Protein AF-0000000085013025 (afdb_homodimer)

Nearest PDB structures (foldseek):
  5mcz-assembly1_a  TM=2.986E-01  e=1.025E+00  Human immunodeficiency virus 1
  5mcx-assembly1_A  TM=2.978E-01  e=2.029E+00  Human immunodeficiency virus 1
  5mcz-assembly1_a  TM=2.981E-01  e=1.857E+00  Human immunodeficiency virus 1
  3j3q-assembly1_kb  TM=2.776E-01  e=2.464E+00  Human immunodeficiency virus 1
  5mcx-assembly1_A  TM=2.979E-01  e=3.090E+00  Human immunodeficiency virus 1

Solvent-accessible surface area (backbone atoms only — not comparable to full-atom values): 13192 Å² total; per-residue (Å²): 137,83,80,48,35,60,54,51,18,47,51,42,44,36,27,44,63,26,85,63,54,7,34,50,42,19,57,61,59,36,59,82,80,64,53,70,67,49,50,48,51,52,52,50,51,43,50,50,53,48,55,51,36,43,46,48,17,71,67,57,70,49,78,60,65,74,88,83,54,53,62,66,58,44,52,54,46,49,29,55,55,34,48,66,45,48,73,70,47,32,62,34,56,51,98,85,37,35,42,49,57,51,51,54,52,48,38,33,44,44,16,19,50,18,13,27,37,35,46,51,25,53,50,58,71,72,100,138,82,81,48,34,60,53,52,18,49,50,42,43,37,26,43,63,25,85,63,54,8,34,50,43,19,57,61,60,35,58,81,80,62,52,70,67,48,50,49,53,52,50,51,52,42,50,50,51,49,54,51,37,43,46,47,17,71,66,58,71,49,78,61,67,73,88,84,53,52,61,67,59,44,51,54,47,50,29,54,55,35,48,67,45,49,74,71,46,32,63,35,56,52,97,84,37,36,41,50,58,51,51,55,50,48,35,33,44,44,16,19,52,19,13,27,36,36,46,52,25,53,50,58,70,73,99

Radius of gyration: 18.19 Å; Cα contacts (8 Å, |Δi|>4): 335; chains: 2; bounding box: 51×49×40 Å

pLDDT: mean 93.68, std 8.85, range [51.09, 98.81]

Organism: Deinococcus geothermalis (strain DSM 11300 / CIP 105573 / AG-3a) (NCBI:txid319795)

Secondary structure (DSSP, 8-state):
----HHHHHHHHHHHHH-SSSSHHHHHHHT-SSPPHHHHHHHHHHHHHHHHHHHHHHHHH--PPPPTT--HHHHHHHHHHHHHH--HHHHT-EETTEEHHHHHHHHHHHHHHHHHHHHHHHHHHHH-/----HHHHHHHHHHHHH-SSSSHHHHHHHT-SSPPHHHHHHHHHHHHHHHHHHHHHHHHH-PPPPPTT--HHHHHHHHHHHHHH--HHHHT-EETTEEHHHHHHHHHHHHHHHHHHHHHHHHHHHH-

Structure (mmCIF, N/CA/C/O backbone):
data_AF-0000000085013025-model_v1
#
loop_
_entity.id
_entity.type
_entity.pdbx_description
1 polymer 'Metal binding protein family Yfit/DinB'
#
loop_
_atom_site.group_PDB
_atom_site.id
_atom_site.type_symbol
_atom_site.label_atom_id
_atom_site.label_alt_id
_atom_site.label_comp_id
_atom_site.label_asym_id
_atom_site.label_entity_id
_atom_site.label_seq_id
_atom_site.pdbx_PDB_ins_code
_atom_site.Cartn_x
_atom_site.Cartn_y
_atom_site.Cartn_z
_atom_site.occupancy
_atom_site.B_iso_or_equiv
_atom_site.auth_seq_id
_atom_site.auth_comp_id
_atom_site.auth_asym_id
_atom_site.auth_atom_id
_atom_site.pdbx_PDB_model_num
ATOM 1 N N . MET A 1 1 ? -1.783 -18.734 0.506 1 51.41 1 MET A N 1
ATOM 2 C CA . MET A 1 1 ? -1.748 -18.344 -0.897 1 51.41 1 MET A CA 1
ATOM 3 C C . MET A 1 1 ? -0.589 -17.375 -1.162 1 51.41 1 MET A C 1
ATOM 5 O O . MET A 1 1 ? -0.417 -16.391 -0.444 1 51.41 1 MET A O 1
ATOM 9 N N . SER A 1 2 ? 0.623 -17.859 -1.83 1 77.31 2 SER A N 1
ATOM 10 C CA . SER A 1 2 ? 1.973 -17.312 -1.862 1 77.31 2 SER A CA 1
ATOM 11 C C . SER A 1 2 ? 2.158 -16.375 -3.053 1 77.31 2 SER A C 1
ATOM 13 O O . SER A 1 2 ? 1.776 -16.703 -4.176 1 77.31 2 SER A O 1
ATOM 15 N N . PHE A 1 3 ? 2.176 -14.992 -2.877 1 93.19 3 PHE A N 1
ATOM 16 C CA . PHE A 1 3 ? 2.568 -14.039 -3.906 1 93.19 3 PHE A CA 1
ATOM 17 C C . PHE A 1 3 ? 3.816 -14.516 -4.637 1 93.19 3 PHE A C 1
ATOM 19 O O . PHE A 1 3 ? 4.773 -14.977 -4.012 1 93.19 3 PHE A O 1
ATOM 26 N N . SER A 1 4 ? 3.68 -14.539 -6.047 1 95.44 4 SER A N 1
ATOM 27 C CA . SER A 1 4 ? 4.867 -14.836 -6.84 1 95.44 4 SER A CA 1
ATOM 28 C C . SER A 1 4 ? 5.844 -13.664 -6.828 1 95.44 4 SER A C 1
ATOM 30 O O . SER A 1 4 ? 5.473 -12.539 -6.484 1 95.44 4 SER A O 1
ATOM 32 N N . PRO A 1 5 ? 7.09 -13.914 -7.234 1 96.69 5 PRO A N 1
ATOM 33 C CA . PRO A 1 5 ? 8.031 -12.805 -7.395 1 96.69 5 PRO A CA 1
ATOM 34 C C . PRO A 1 5 ? 7.523 -11.734 -8.352 1 96.69 5 PRO A C 1
ATOM 36 O O . PRO A 1 5 ? 7.699 -10.539 -8.094 1 96.69 5 PRO A O 1
ATOM 39 N N . HIS A 1 6 ? 6.848 -12.117 -9.367 1 96.19 6 HIS A N 1
ATOM 40 C CA . HIS A 1 6 ? 6.309 -11.172 -10.336 1 96.19 6 HIS A CA 1
ATOM 41 C C . HIS A 1 6 ? 5.211 -10.312 -9.719 1 96.19 6 HIS A C 1
ATOM 43 O O . HIS A 1 6 ? 5.137 -9.109 -9.977 1 96.19 6 HIS A O 1
ATOM 49 N N . ASP A 1 7 ? 4.395 -10.945 -8.906 1 96.31 7 ASP A N 1
ATOM 50 C CA . ASP A 1 7 ? 3.346 -10.203 -8.211 1 96.31 7 ASP A CA 1
ATOM 51 C C . ASP A 1 7 ? 3.943 -9.156 -7.277 1 96.31 7 ASP A C 1
ATOM 53 O O . ASP A 1 7 ? 3.506 -8 -7.27 1 96.31 7 ASP A O 1
ATOM 57 N N . LEU A 1 8 ? 4.949 -9.609 -6.562 1 97.94 8 LEU A N 1
ATOM 58 C CA . LEU A 1 8 ? 5.586 -8.711 -5.605 1 97.94 8 LEU A CA 1
ATOM 59 C C . LEU A 1 8 ? 6.293 -7.566 -6.316 1 97.94 8 LEU A C 1
ATOM 61 O O . LEU A 1 8 ? 6.246 -6.418 -5.863 1 97.94 8 LEU A O 1
ATOM 65 N N . ALA A 1 9 ? 6.895 -7.855 -7.422 1 97.94 9 ALA A N 1
ATOM 66 C CA . ALA A 1 9 ? 7.559 -6.824 -8.211 1 97.94 9 ALA A CA 1
ATOM 67 C C . ALA A 1 9 ? 6.551 -5.805 -8.742 1 97.94 9 ALA A C 1
ATOM 69 O O . ALA A 1 9 ? 6.824 -4.602 -8.75 1 97.94 9 ALA A O 1
ATOM 70 N N . ARG A 1 10 ? 5.461 -6.289 -9.141 1 97.31 10 ARG A N 1
ATOM 71 C CA . ARG A 1 10 ? 4.406 -5.402 -9.625 1 97.31 10 ARG A CA 1
ATOM 72 C C . ARG A 1 10 ? 3.914 -4.48 -8.516 1 97.31 10 ARG A C 1
ATOM 74 O O . ARG A 1 10 ? 3.723 -3.283 -8.734 1 97.31 10 ARG A O 1
ATOM 81 N N . LEU A 1 11 ? 3.68 -5.078 -7.359 1 98.19 11 LEU A N 1
ATOM 82 C CA . LEU A 1 11 ? 3.24 -4.273 -6.223 1 98.19 11 LEU A CA 1
ATOM 83 C C . LEU A 1 11 ? 4.266 -3.195 -5.891 1 98.19 11 LEU A C 1
ATOM 85 O O . LEU A 1 11 ? 3.902 -2.045 -5.641 1 98.19 11 LEU A O 1
ATOM 89 N N . LEU A 1 12 ? 5.52 -3.545 -5.91 1 98.5 12 LEU A N 1
ATOM 90 C CA . LEU A 1 12 ? 6.586 -2.586 -5.648 1 98.5 12 LEU A CA 1
ATOM 91 C C . LEU A 1 12 ? 6.594 -1.48 -6.699 1 98.5 12 LEU A C 1
ATOM 93 O O . LEU A 1 12 ? 6.684 -0.298 -6.359 1 98.5 12 LEU A O 1
ATOM 97 N N . SER A 1 13 ? 6.465 -1.858 -7.934 1 98.19 13 SER A N 1
ATOM 98 C CA . SER A 1 13 ? 6.469 -0.895 -9.031 1 98.19 13 SER A CA 1
ATOM 99 C C . SER A 1 13 ? 5.32 0.097 -8.898 1 98.19 13 SER A C 1
ATOM 101 O O . SER A 1 13 ? 5.516 1.307 -9.031 1 98.19 13 SER A O 1
ATOM 103 N N . ASP A 1 14 ? 4.16 -0.405 -8.602 1 97.81 14 ASP A N 1
ATOM 104 C CA . ASP A 1 14 ? 2.979 0.439 -8.469 1 97.81 14 ASP A CA 1
ATOM 105 C C . ASP A 1 14 ? 3.111 1.392 -7.285 1 97.81 14 ASP A C 1
ATOM 107 O O . ASP A 1 14 ? 2.707 2.553 -7.367 1 97.81 14 ASP A O 1
ATOM 111 N N . ALA A 1 15 ? 3.658 0.903 -6.18 1 98.56 15 ALA A N 1
ATOM 112 C CA . ALA A 1 15 ? 3.844 1.735 -4.992 1 98.56 15 ALA A CA 1
ATOM 113 C C . ALA A 1 15 ? 4.82 2.875 -5.27 1 98.56 15 ALA A C 1
ATOM 115 O O . ALA A 1 15 ? 4.664 3.979 -4.742 1 98.56 15 ALA A O 1
ATOM 116 N N . GLN A 1 16 ? 5.742 2.621 -6.125 1 98.19 16 GLN A N 1
ATOM 117 C CA . GLN A 1 16 ? 6.816 3.584 -6.359 1 98.19 16 GLN A CA 1
ATOM 118 C C . GLN A 1 16 ? 6.457 4.539 -7.496 1 98.19 16 GLN A C 1
ATOM 120 O O . GLN A 1 16 ? 6.676 5.75 -7.387 1 98.19 16 GLN A O 1
ATOM 125 N N . GLN A 1 17 ? 5.793 3.932 -8.609 1 96.19 17 GLN A N 1
ATOM 126 C CA . GLN A 1 17 ? 5.738 4.711 -9.836 1 96.19 17 GLN A CA 1
ATOM 127 C C . GLN A 1 17 ? 4.332 4.715 -10.43 1 96.19 17 GLN A C 1
ATOM 129 O O . GLN A 1 17 ? 4.125 5.172 -11.555 1 96.19 17 GLN A O 1
ATOM 134 N N . GLY A 1 18 ? 3.393 4.145 -9.688 1 93 18 GLY A N 1
ATOM 135 C CA . GLY A 1 18 ? 2.039 4.125 -10.227 1 93 18 GLY A CA 1
ATOM 136 C C . GLY A 1 18 ? 1.457 5.512 -10.422 1 93 18 GLY A C 1
ATOM 137 O O . GLY A 1 18 ? 2.016 6.5 -9.938 1 93 18 GLY A O 1
ATOM 138 N N . PRO A 1 19 ? 0.473 5.621 -11.195 1 88.31 19 PRO A N 1
ATOM 139 C CA . PRO A 1 19 ? -0.088 6.93 -11.539 1 88.31 19 PRO A CA 1
ATOM 140 C C . PRO A 1 19 ? -0.697 7.645 -10.336 1 88.31 19 PRO A C 1
ATOM 142 O O . PRO A 1 19 ? -0.555 8.867 -10.203 1 88.31 19 PRO A O 1
ATOM 145 N N . HIS A 1 20 ? -1.465 6.898 -9.477 1 92.56 20 HIS A N 1
ATOM 146 C CA . HIS A 1 20 ? -2.061 7.453 -8.266 1 92.56 20 HIS A CA 1
ATOM 147 C C . HIS A 1 20 ? -1.552 6.734 -7.02 1 92.56 20 HIS A C 1
ATOM 149 O O . HIS A 1 20 ? -1.142 5.574 -7.094 1 92.56 20 HIS A O 1
ATOM 155 N N . TYR A 1 21 ? -1.479 7.527 -5.945 1 97.25 21 TYR A N 1
ATOM 156 C CA . TYR A 1 21 ? -1.102 6.953 -4.66 1 97.25 21 TYR A CA 1
ATOM 157 C C . TYR A 1 21 ? 0.235 6.227 -4.754 1 97.25 21 TYR A C 1
ATOM 159 O O . TYR A 1 21 ? 0.301 5.012 -4.566 1 97.25 21 TYR A O 1
ATOM 167 N N . SER A 1 22 ? 1.25 6.895 -5.047 1 98.31 22 SER A N 1
ATOM 168 C CA . SER A 1 22 ? 2.605 6.375 -5.188 1 98.31 22 SER A CA 1
ATOM 169 C C . SER A 1 22 ? 3.637 7.371 -4.664 1 98.31 22 SER A C 1
ATOM 171 O O . SER A 1 22 ? 3.303 8.516 -4.367 1 98.31 22 SER A O 1
ATOM 173 N N . MET A 1 23 ? 4.867 6.879 -4.559 1 97.69 23 MET A N 1
ATOM 174 C CA . MET A 1 23 ? 5.957 7.75 -4.137 1 97.69 23 MET A CA 1
ATOM 175 C C . MET A 1 23 ? 6.18 8.867 -5.148 1 97.69 23 MET A C 1
ATOM 177 O O . MET A 1 23 ? 6.34 10.031 -4.773 1 97.69 23 MET A O 1
ATOM 181 N N . ARG A 1 24 ? 6.156 8.539 -6.422 1 95.88 24 ARG A N 1
ATOM 182 C CA . ARG A 1 24 ? 6.328 9.531 -7.477 1 95.88 24 ARG A CA 1
ATOM 183 C C . ARG A 1 24 ? 5.238 10.594 -7.41 1 95.88 24 ARG A C 1
ATOM 185 O O . ARG A 1 24 ? 5.52 11.789 -7.516 1 95.88 24 ARG A O 1
ATOM 192 N N . ALA A 1 25 ? 4.004 10.133 -7.242 1 95.94 25 ALA A N 1
ATOM 193 C CA . ALA A 1 25 ? 2.879 11.062 -7.168 1 95.94 25 ALA A CA 1
ATOM 194 C C . ALA A 1 25 ? 3.008 11.984 -5.961 1 95.94 25 ALA A C 1
ATOM 196 O O . ALA A 1 25 ? 2.723 13.18 -6.051 1 95.94 25 ALA A O 1
ATOM 197 N N . ALA A 1 26 ? 3.426 11.445 -4.836 1 96 26 ALA A N 1
ATOM 198 C CA . ALA A 1 26 ? 3.58 12.227 -3.613 1 96 26 ALA A CA 1
ATOM 199 C C . ALA A 1 26 ? 4.641 13.305 -3.783 1 96 26 ALA A C 1
ATOM 201 O O . ALA A 1 26 ? 4.418 14.469 -3.418 1 96 26 ALA A O 1
ATOM 202 N N . LEU A 1 27 ? 5.758 12.969 -4.348 1 94.12 27 LEU A N 1
ATOM 203 C CA . LEU A 1 27 ? 6.867 13.906 -4.5 1 94.12 27 LEU A CA 1
ATOM 204 C C . LEU A 1 27 ? 6.531 14.984 -5.527 1 94.12 27 LEU A C 1
ATOM 206 O O . LEU A 1 27 ? 7.043 16.109 -5.453 1 94.12 27 LEU A O 1
ATOM 210 N N . ALA A 1 28 ? 5.66 14.602 -6.484 1 92.31 28 ALA A N 1
ATOM 211 C CA . ALA A 1 28 ? 5.219 15.578 -7.473 1 92.31 28 ALA A CA 1
ATOM 212 C C . ALA A 1 28 ? 4.375 16.672 -6.82 1 92.31 28 ALA A C 1
ATOM 214 O O . ALA A 1 28 ? 4.32 17.797 -7.316 1 92.31 28 ALA A O 1
ATOM 215 N N . LEU A 1 29 ? 3.74 16.328 -5.672 1 90.06 29 LEU A N 1
ATOM 216 C CA . LEU A 1 29 ? 2.936 17.312 -4.945 1 90.06 29 LEU A CA 1
ATOM 217 C C . LEU A 1 29 ? 3.824 18.328 -4.246 1 90.06 29 LEU A C 1
ATOM 219 O O . LEU A 1 29 ? 3.4 19.469 -4 1 90.06 2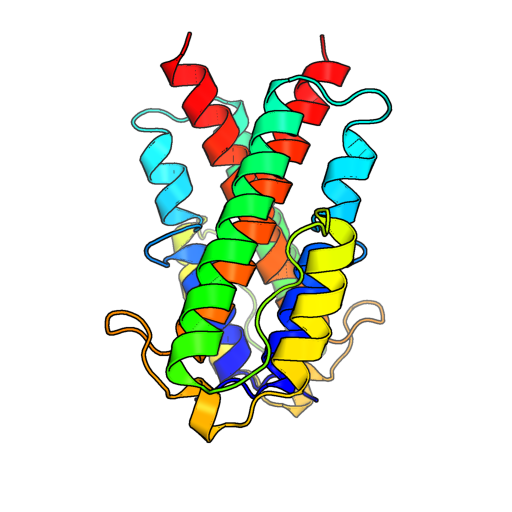9 LEU A O 1
ATOM 223 N N . ALA A 1 30 ? 4.977 17.984 -3.742 1 83.69 30 ALA A N 1
ATOM 224 C CA . ALA A 1 30 ? 5.883 18.844 -2.998 1 83.69 30 ALA A CA 1
ATOM 225 C C . ALA A 1 30 ? 6.684 19.734 -3.941 1 83.69 30 ALA A C 1
ATOM 227 O O . ALA A 1 30 ? 7.375 20.656 -3.498 1 83.69 30 ALA A O 1
ATOM 228 N N . ASP A 1 31 ? 6.375 20.062 -5.082 1 72.06 31 ASP A N 1
ATOM 229 C CA . ASP A 1 31 ? 7.043 20.906 -6.066 1 72.06 31 ASP A CA 1
ATOM 230 C C . ASP A 1 31 ? 8.211 21.656 -5.441 1 72.06 31 ASP A C 1
ATOM 232 O O . ASP A 1 31 ? 8.156 22.047 -4.273 1 72.06 31 ASP A O 1
ATOM 236 N N . GLY A 1 32 ? 9.312 21.781 -6.113 1 67.5 32 GLY A N 1
ATOM 237 C CA . GLY A 1 32 ? 10.445 22.578 -5.688 1 67.5 32 GLY A CA 1
ATOM 238 C C . GLY A 1 32 ? 11.375 21.844 -4.738 1 67.5 32 GLY A C 1
ATOM 239 O O . GLY A 1 32 ? 11.547 20.625 -4.848 1 67.5 32 GLY A O 1
ATOM 240 N N . GLN A 1 33 ? 12.102 22.688 -3.852 1 68.12 33 GLN A N 1
ATOM 241 C CA . GLN A 1 33 ? 12.984 22.125 -2.836 1 68.12 33 GLN A CA 1
ATOM 242 C C . GLN A 1 33 ? 12.188 21.5 -1.7 1 68.12 33 GLN A C 1
ATOM 244 O O . GLN A 1 33 ? 11.359 22.156 -1.078 1 68.12 33 GLN A O 1
ATOM 249 N N . PRO A 1 34 ? 12.383 20.219 -1.559 1 72.44 34 PRO A N 1
ATOM 250 C CA . PRO A 1 34 ? 11.609 19.562 -0.498 1 72.44 34 PRO A CA 1
ATOM 251 C C . PRO A 1 34 ? 11.891 20.156 0.884 1 72.44 34 PRO A C 1
ATOM 253 O O . PRO A 1 34 ? 13.055 20.359 1.247 1 72.44 34 PRO A O 1
ATOM 256 N N . PRO A 1 35 ? 10.898 20.484 1.58 1 83.88 35 PRO A N 1
ATOM 257 C CA . PRO A 1 35 ? 11.094 20.875 2.977 1 83.88 35 PRO A CA 1
ATOM 258 C C . PRO A 1 35 ? 11.836 19.828 3.789 1 83.88 35 PRO A C 1
ATOM 260 O O . PRO A 1 35 ? 11.828 18.641 3.434 1 83.88 35 PRO A O 1
ATOM 263 N N . PRO A 1 36 ? 12.586 20.203 4.773 1 87.69 36 PRO A N 1
ATOM 264 C CA . PRO A 1 36 ? 13.43 19.297 5.566 1 87.69 36 PRO A CA 1
ATOM 265 C C . PRO A 1 36 ? 12.68 18.062 6.039 1 87.69 36 PRO A C 1
ATOM 267 O O . PRO A 1 36 ? 13.242 16.953 6.047 1 87.69 36 PRO A O 1
ATOM 270 N N . ARG A 1 37 ? 11.438 18.188 6.289 1 90.62 37 ARG A N 1
ATOM 271 C CA . ARG A 1 37 ? 10.68 17.047 6.781 1 90.62 37 ARG A CA 1
ATOM 272 C C . ARG A 1 37 ? 10.492 16 5.68 1 90.62 37 ARG A C 1
ATOM 274 O O . ARG A 1 37 ? 10.602 14.797 5.934 1 90.62 37 ARG A O 1
ATOM 281 N N . ILE A 1 38 ? 10.227 16.453 4.5 1 94.19 38 ILE A N 1
ATOM 282 C CA . ILE A 1 38 ? 10.062 15.531 3.371 1 94.19 38 ILE A CA 1
ATOM 283 C C . ILE A 1 38 ? 11.406 14.875 3.043 1 94.19 38 ILE A C 1
ATOM 2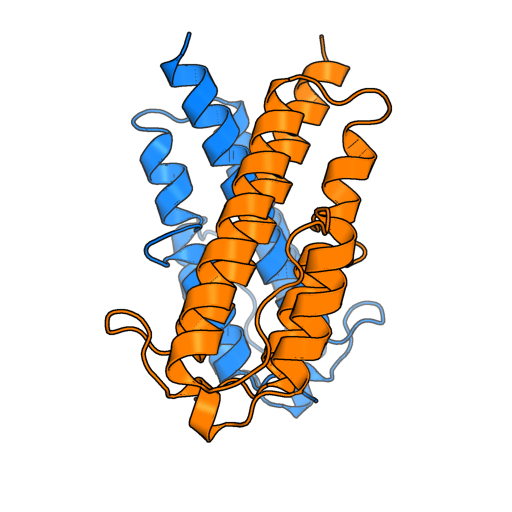85 O O . ILE A 1 38 ? 11.469 13.672 2.793 1 94.19 38 ILE A O 1
ATOM 289 N N . ALA A 1 39 ? 12.461 15.664 3.111 1 94.12 39 ALA A N 1
ATOM 290 C CA . ALA A 1 39 ? 13.805 15.125 2.883 1 94.12 39 ALA A CA 1
ATOM 291 C C . ALA A 1 39 ? 14.133 14.031 3.895 1 94.12 39 ALA A C 1
ATOM 293 O O . ALA A 1 39 ? 14.766 13.023 3.551 1 94.12 39 ALA A O 1
ATOM 294 N N . GLY A 1 40 ? 13.727 14.242 5.129 1 95.56 40 GLY A N 1
ATOM 295 C CA . GLY A 1 40 ? 13.938 13.242 6.164 1 95.56 40 GLY A CA 1
ATOM 296 C C . GLY A 1 40 ? 13.18 11.953 5.902 1 95.56 40 GLY A C 1
ATOM 297 O O . GLY A 1 40 ? 13.719 10.859 6.098 1 95.56 40 GLY A O 1
ATOM 298 N N . LEU A 1 41 ? 11.93 12.094 5.449 1 96.5 41 LEU A N 1
ATOM 299 C CA . LEU A 1 41 ? 11.117 10.93 5.117 1 96.5 41 LEU A CA 1
ATOM 300 C C . LEU A 1 41 ? 11.734 10.133 3.973 1 96.5 41 LEU A C 1
ATOM 302 O O . LEU A 1 41 ? 11.805 8.906 4.027 1 96.5 41 LEU A O 1
ATOM 306 N N . VAL A 1 42 ? 12.234 10.812 2.959 1 96.12 42 VAL A N 1
ATOM 307 C CA . VAL A 1 42 ? 12.859 10.188 1.796 1 96.12 42 VAL A CA 1
ATOM 308 C C . VAL A 1 42 ? 14.141 9.477 2.217 1 96.12 42 VAL A C 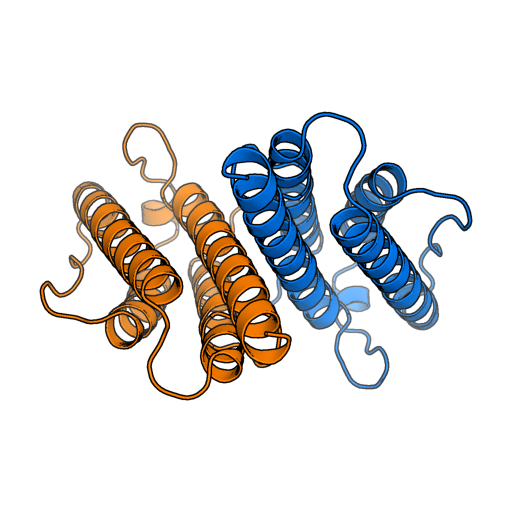1
ATOM 310 O O . VAL A 1 42 ? 14.391 8.336 1.819 1 96.12 42 VAL A O 1
ATOM 313 N N . ALA A 1 43 ? 14.93 10.133 3.021 1 96.56 43 ALA A N 1
ATOM 314 C CA . ALA A 1 43 ? 16.172 9.547 3.508 1 96.56 43 ALA A CA 1
ATOM 315 C C . ALA A 1 43 ? 15.891 8.305 4.352 1 96.56 43 ALA A C 1
ATOM 317 O O . ALA A 1 43 ? 16.594 7.297 4.234 1 96.56 43 ALA A O 1
ATOM 318 N N . GLY A 1 44 ? 14.867 8.406 5.223 1 97.5 44 GLY A N 1
ATOM 319 C CA . GLY A 1 44 ? 14.477 7.266 6.043 1 97.5 44 GLY A CA 1
ATOM 320 C C . GLY A 1 44 ? 14.047 6.062 5.223 1 97.5 44 GLY A C 1
ATOM 321 O O . GLY A 1 44 ? 14.484 4.941 5.484 1 97.5 44 GLY A O 1
ATOM 322 N N . LEU A 1 45 ? 13.234 6.297 4.207 1 98.19 45 LEU A N 1
ATOM 323 C CA . LEU A 1 45 ? 12.766 5.207 3.354 1 98.19 45 LEU A CA 1
ATOM 324 C C . LEU A 1 45 ? 13.93 4.598 2.572 1 98.19 45 LEU A C 1
ATOM 326 O O . LEU A 1 45 ? 14 3.377 2.406 1 98.19 45 LEU A O 1
ATOM 330 N N . THR A 1 46 ? 14.836 5.445 2.105 1 97.88 46 THR A N 1
ATOM 331 C CA . THR A 1 46 ? 16.016 4.98 1.376 1 97.88 46 THR A CA 1
ATOM 332 C C . THR A 1 46 ? 16.875 4.07 2.254 1 97.88 46 THR A C 1
ATOM 334 O O . THR A 1 46 ? 17.328 3.018 1.808 1 97.88 46 THR A O 1
ATOM 337 N N . GLY A 1 47 ? 17.047 4.473 3.477 1 97.19 47 GLY A N 1
ATOM 338 C CA . GLY A 1 47 ? 17.766 3.643 4.426 1 97.19 47 GLY A CA 1
ATOM 339 C C . GLY A 1 47 ? 17.078 2.316 4.699 1 97.19 47 GLY A C 1
ATOM 340 O O . GLY A 1 47 ? 17.734 1.274 4.766 1 97.19 47 GLY A O 1
ATOM 341 N N . SER A 1 48 ? 15.781 2.33 4.8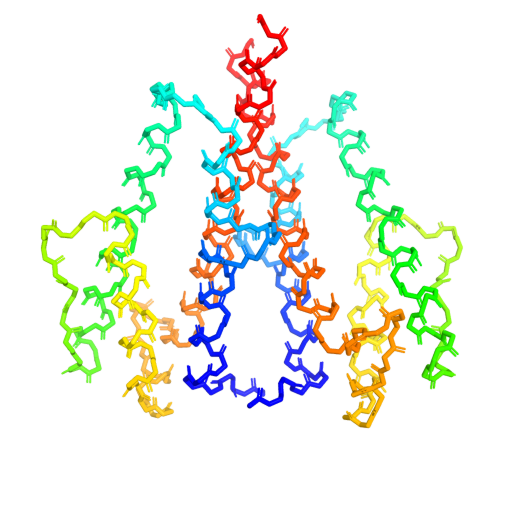71 1 97.44 48 SER A N 1
ATOM 342 C CA . SER A 1 48 ? 15.008 1.121 5.121 1 97.44 48 SER A CA 1
ATOM 343 C C . SER A 1 48 ? 15.125 0.139 3.961 1 97.44 48 SER A C 1
ATOM 345 O O . SER A 1 48 ? 15.25 -1.069 4.176 1 97.44 48 SER A O 1
ATOM 347 N N . LYS A 1 49 ? 15.086 0.651 2.689 1 98.06 49 LYS A N 1
ATOM 348 C CA . LYS A 1 49 ? 15.258 -0.179 1.5 1 98.06 49 LYS A CA 1
ATOM 349 C C . LYS A 1 49 ? 16.594 -0.908 1.523 1 98.06 49 LYS A C 1
ATOM 351 O O . LYS A 1 49 ? 16.656 -2.119 1.297 1 98.06 49 LYS A O 1
ATOM 356 N N . ARG A 1 50 ? 17.609 -0.189 1.816 1 97.88 50 ARG A N 1
ATOM 357 C CA . ARG A 1 50 ? 18.953 -0.761 1.82 1 97.88 50 ARG A CA 1
ATOM 358 C C . ARG A 1 50 ? 19.094 -1.835 2.895 1 97.88 50 ARG A C 1
ATOM 360 O O . ARG A 1 50 ? 19.609 -2.92 2.633 1 97.88 50 ARG A O 1
ATOM 367 N N . ALA A 1 51 ? 18.609 -1.488 4.086 1 97.19 51 ALA A N 1
ATOM 368 C CA . ALA A 1 51 ? 18.703 -2.441 5.188 1 97.19 51 ALA A CA 1
ATOM 369 C C . ALA A 1 51 ? 17.938 -3.721 4.875 1 97.19 51 ALA A C 1
ATOM 371 O O . ALA A 1 51 ? 18.438 -4.824 5.102 1 97.19 51 ALA A O 1
ATOM 372 N N . LEU A 1 52 ? 16.766 -3.594 4.363 1 98.06 52 LEU A N 1
ATOM 373 C CA . LEU A 1 52 ? 15.938 -4.742 4.02 1 98.06 52 LEU A CA 1
ATOM 374 C C . LEU A 1 52 ? 16.656 -5.648 3.02 1 98.06 52 LEU A C 1
ATOM 376 O O . LEU A 1 52 ? 16.766 -6.855 3.238 1 98.06 52 LEU A O 1
ATOM 380 N N . TRP A 1 53 ? 17.172 -5.078 1.979 1 98.19 53 TRP A N 1
ATOM 381 C CA . TRP A 1 53 ? 17.688 -5.883 0.876 1 98.19 53 TRP A CA 1
ATOM 382 C C . TRP A 1 53 ? 19.062 -6.438 1.21 1 98.19 53 TRP A C 1
ATOM 384 O O . TRP A 1 53 ? 19.469 -7.465 0.668 1 98.19 53 TRP A O 1
ATOM 394 N N . ARG A 1 54 ? 19.797 -5.75 2.086 1 97.75 54 ARG A N 1
ATOM 395 C CA . ARG A 1 54 ? 21 -6.383 2.617 1 97.75 54 ARG A CA 1
ATOM 396 C C . ARG A 1 54 ? 20.656 -7.672 3.357 1 97.75 54 ARG A C 1
ATOM 398 O O . ARG A 1 54 ? 21.328 -8.688 3.186 1 97.75 54 ARG A O 1
ATOM 405 N N . GLY A 1 55 ? 19.625 -7.609 4.203 1 98.25 55 GLY A N 1
ATOM 406 C CA . GLY A 1 55 ? 19.172 -8.805 4.895 1 98.25 55 GLY A CA 1
ATOM 407 C C . GLY A 1 55 ? 18.719 -9.898 3.951 1 98.25 55 GLY A C 1
ATOM 408 O O . GLY A 1 55 ? 19.047 -11.07 4.137 1 98.25 55 GLY A O 1
ATOM 409 N N . ILE A 1 56 ? 17.953 -9.531 2.928 1 98.56 56 ILE A N 1
ATOM 410 C CA . ILE A 1 56 ? 17.453 -10.492 1.957 1 98.56 56 ILE A CA 1
ATOM 411 C C . ILE A 1 56 ? 18.609 -11.141 1.22 1 98.56 56 ILE A C 1
ATOM 413 O O . ILE A 1 56 ? 18.656 -12.359 1.06 1 98.56 56 ILE A O 1
ATOM 417 N N . ALA A 1 57 ? 19.547 -10.305 0.795 1 98.25 57 ALA A N 1
ATOM 418 C CA . ALA A 1 57 ? 20.703 -10.82 0.075 1 98.25 57 ALA A CA 1
ATOM 419 C C . ALA A 1 57 ? 21.469 -11.844 0.917 1 98.25 57 ALA A C 1
ATOM 421 O O . ALA A 1 57 ? 21.953 -12.844 0.394 1 98.25 57 ALA A O 1
ATOM 422 N N . GLN A 1 58 ? 21.531 -11.586 2.168 1 98.06 58 GLN A N 1
ATOM 423 C CA . GLN A 1 58 ? 22.266 -12.453 3.074 1 98.06 58 GLN A CA 1
ATOM 424 C C . GLN A 1 58 ? 21.672 -13.852 3.109 1 98.06 58 GLN A C 1
ATOM 426 O O . GLN A 1 58 ? 22.391 -14.844 3.186 1 98.06 58 GLN A O 1
ATOM 431 N N . VAL A 1 59 ? 20.375 -13.984 2.969 1 98.19 59 VAL A N 1
ATOM 432 C CA . VAL A 1 59 ? 19.75 -15.281 3.188 1 98.19 59 VAL A CA 1
ATOM 433 C C . VAL A 1 59 ? 19.453 -15.945 1.846 1 98.19 59 VAL A C 1
ATOM 435 O O . VAL A 1 59 ? 19.219 -17.156 1.781 1 98.19 59 VAL A O 1
ATOM 438 N N . THR A 1 60 ? 19.359 -15.211 0.815 1 98.12 60 THR A N 1
ATOM 439 C CA . THR A 1 60 ? 18.953 -15.758 -0.473 1 98.12 60 THR A CA 1
ATOM 440 C C . THR A 1 60 ? 20.156 -15.961 -1.384 1 98.12 60 THR A C 1
ATOM 442 O O . THR A 1 60 ? 20.078 -16.672 -2.385 1 98.12 60 THR A O 1
ATOM 445 N N . GLY A 1 61 ? 21.266 -15.258 -1.094 1 97.25 61 GLY A N 1
ATOM 446 C CA . GLY A 1 61 ? 22.422 -15.289 -1.969 1 97.25 61 GLY A CA 1
ATOM 447 C C . GLY A 1 61 ? 22.266 -14.422 -3.199 1 97.25 61 GLY A C 1
ATOM 448 O O . GLY A 1 61 ? 23.078 -14.477 -4.117 1 97.25 61 GLY A O 1
ATOM 449 N N . SER A 1 62 ? 21.156 -13.641 -3.246 1 95.94 62 SER A N 1
ATOM 450 C CA . SER A 1 62 ? 20.953 -12.719 -4.355 1 95.94 62 SER A CA 1
ATOM 451 C C . SER A 1 62 ? 21.859 -11.5 -4.238 1 95.94 62 SER A C 1
ATOM 453 O O . SER A 1 62 ? 22.594 -11.352 -3.26 1 95.94 62 SER A O 1
ATOM 455 N N . ALA A 1 63 ? 21.812 -10.688 -5.254 1 92.75 63 ALA A N 1
ATOM 456 C CA . ALA A 1 63 ? 22.641 -9.484 -5.281 1 92.75 63 ALA A CA 1
ATOM 457 C C . ALA A 1 63 ? 22.234 -8.523 -4.164 1 92.75 63 ALA A C 1
ATOM 459 O O . ALA A 1 63 ? 21.047 -8.359 -3.867 1 92.75 63 ALA A O 1
ATOM 460 N N . ALA A 1 64 ? 23.219 -7.887 -3.561 1 95.88 64 ALA A N 1
ATOM 461 C CA . ALA A 1 64 ? 22.984 -6.805 -2.609 1 95.88 64 ALA A CA 1
ATOM 462 C C . ALA A 1 64 ? 22.609 -5.512 -3.33 1 95.88 64 ALA A C 1
ATOM 464 O O . ALA A 1 64 ? 22.891 -5.352 -4.52 1 95.88 64 ALA A O 1
ATOM 465 N N . PRO A 1 65 ? 21.938 -4.617 -2.559 1 97.12 65 PRO A N 1
ATOM 466 C CA . PRO A 1 65 ? 21.594 -3.346 -3.203 1 97.12 65 PRO A CA 1
ATOM 467 C C . PRO A 1 65 ? 22.828 -2.488 -3.494 1 97.12 65 PRO A C 1
ATOM 469 O O . PRO A 1 65 ? 23.828 -2.58 -2.785 1 97.12 65 PRO A O 1
ATOM 472 N N . PRO A 1 66 ? 22.734 -1.653 -4.582 1 95 66 PRO A N 1
ATOM 473 C CA . PRO A 1 66 ? 23.844 -0.734 -4.855 1 95 66 PRO A CA 1
ATOM 474 C C . PRO A 1 66 ? 24.062 0.279 -3.732 1 95 66 PRO A C 1
ATOM 476 O O . PRO A 1 66 ? 23.094 0.862 -3.23 1 95 66 PRO A O 1
ATOM 479 N N . ASP A 1 67 ? 25.219 0.624 -3.289 1 87.62 67 ASP A N 1
ATOM 480 C CA . ASP A 1 67 ? 25.562 1.417 -2.115 1 87.62 67 ASP A CA 1
ATOM 481 C C . ASP A 1 67 ? 25.281 2.898 -2.35 1 87.62 67 ASP A C 1
ATOM 483 O O . ASP A 1 67 ? 24.953 3.631 -1.41 1 87.62 67 ASP A O 1
ATOM 487 N N . ASP A 1 68 ? 25.359 3.422 -3.508 1 88.94 68 ASP A N 1
ATOM 488 C CA . ASP A 1 68 ? 25.297 4.863 -3.725 1 88.94 68 ASP A CA 1
ATOM 489 C C . ASP A 1 68 ? 24.016 5.25 -4.469 1 88.94 68 ASP A C 1
ATOM 491 O O . ASP A 1 68 ? 23.906 6.375 -4.965 1 88.94 68 ASP A O 1
ATOM 495 N N . ALA A 1 69 ? 23.172 4.34 -4.441 1 92.56 69 ALA A N 1
ATOM 496 C CA . ALA A 1 69 ? 21.953 4.633 -5.199 1 92.56 69 ALA A CA 1
ATOM 497 C C . ALA A 1 69 ? 20.984 5.492 -4.387 1 92.56 69 ALA A C 1
ATOM 499 O O . ALA A 1 69 ? 20.781 5.246 -3.195 1 92.56 69 ALA A O 1
ATOM 500 N N . GLY A 1 70 ? 20.469 6.52 -5 1 94.56 70 GLY A N 1
ATOM 501 C CA . GLY A 1 70 ? 19.375 7.277 -4.418 1 94.56 70 GLY A CA 1
ATOM 502 C C . GLY A 1 70 ? 18.047 6.551 -4.488 1 94.56 70 GLY A C 1
ATOM 503 O O . GLY A 1 70 ? 17.984 5.387 -4.895 1 94.56 70 GLY A O 1
ATOM 504 N N . LEU A 1 71 ? 16.984 7.246 -4.074 1 95.81 71 LEU A N 1
ATOM 505 C CA . LEU A 1 71 ? 15.68 6.637 -3.896 1 95.81 71 LEU A CA 1
ATOM 506 C C . LEU A 1 71 ? 15.203 5.984 -5.191 1 95.81 71 LEU A C 1
ATOM 508 O O . LEU A 1 71 ? 14.805 4.816 -5.191 1 95.81 71 LEU A O 1
ATOM 512 N N . TRP A 1 72 ? 15.336 6.684 -6.297 1 96 72 TRP A N 1
ATOM 513 C CA . TRP A 1 72 ? 14.727 6.219 -7.543 1 96 72 TRP A CA 1
ATOM 514 C C . TRP A 1 72 ? 15.539 5.082 -8.148 1 96 72 TRP A C 1
ATOM 516 O O . TRP A 1 72 ? 14.977 4.105 -8.648 1 96 72 TRP A O 1
ATOM 526 N N . ARG A 1 73 ? 16.766 5.191 -8.109 1 96.31 73 ARG A N 1
ATOM 527 C CA . ARG A 1 73 ? 17.609 4.102 -8.594 1 96.31 73 ARG A CA 1
ATOM 528 C C . ARG A 1 73 ? 17.391 2.84 -7.766 1 96.31 73 ARG A C 1
ATOM 530 O O . ARG A 1 73 ? 17.312 1.738 -8.312 1 96.31 73 ARG A O 1
ATOM 537 N N . LEU A 1 74 ? 17.297 2.955 -6.457 1 97.38 74 LEU A N 1
ATOM 538 C CA . LEU A 1 74 ? 17.016 1.813 -5.59 1 97.38 74 LEU A CA 1
ATOM 539 C C . LEU A 1 74 ? 15.648 1.223 -5.879 1 97.38 74 LEU A C 1
ATOM 541 O O . LEU A 1 74 ? 15.461 0.005 -5.816 1 97.38 74 LEU A O 1
ATOM 545 N N . ALA A 1 75 ? 14.695 2.109 -6.164 1 97.88 75 ALA A N 1
ATOM 546 C CA . ALA A 1 75 ? 13.344 1.657 -6.48 1 97.88 75 ALA A CA 1
ATOM 547 C C . ALA A 1 75 ? 13.336 0.779 -7.727 1 97.88 75 ALA A C 1
ATOM 549 O O . ALA A 1 75 ? 12.719 -0.287 -7.742 1 97.88 75 ALA A O 1
ATOM 550 N N . GLU A 1 76 ? 14.008 1.215 -8.727 1 97.31 76 GLU A N 1
ATOM 551 C CA . GLU A 1 76 ? 14.102 0.437 -9.953 1 97.31 76 GLU A CA 1
ATOM 552 C C . GLU A 1 76 ? 14.844 -0.876 -9.727 1 97.31 76 GLU A C 1
ATOM 554 O O . GLU A 1 76 ? 14.414 -1.931 -10.195 1 97.31 76 GLU A O 1
ATOM 559 N N . TRP A 1 77 ? 15.883 -0.703 -9.039 1 98.06 77 TRP A N 1
ATOM 560 C CA . TRP A 1 77 ? 16.688 -1.883 -8.742 1 98.06 77 TRP A CA 1
ATOM 561 C C . TRP A 1 77 ? 15.875 -2.92 -7.977 1 98.06 77 TRP A C 1
ATOM 563 O O . TRP A 1 77 ? 15.922 -4.113 -8.289 1 98.06 77 TRP A O 1
ATOM 573 N N . GLU A 1 78 ? 15.172 -2.547 -6.949 1 97.88 78 GLU A N 1
ATOM 574 C CA . GLU A 1 78 ? 14.422 -3.48 -6.113 1 97.88 78 GLU A CA 1
ATOM 575 C C . GLU A 1 78 ? 13.375 -4.234 -6.93 1 97.88 78 GLU A C 1
ATOM 577 O O . GLU A 1 78 ? 13.109 -5.41 -6.68 1 97.88 78 GLU A O 1
ATOM 582 N N . VAL A 1 79 ? 12.727 -3.535 -7.875 1 98.31 79 VAL A N 1
ATOM 583 C CA . VAL A 1 79 ? 11.727 -4.184 -8.711 1 98.31 79 VAL A CA 1
ATOM 584 C C . VAL A 1 79 ? 12.367 -5.32 -9.508 1 98.31 79 VAL A C 1
ATOM 586 O O . VAL A 1 79 ? 11.859 -6.441 -9.523 1 98.31 79 VAL A O 1
ATOM 589 N N . GLU A 1 80 ? 13.516 -5.035 -10.039 1 98.19 80 GLU A N 1
ATOM 590 C CA . GLU A 1 80 ? 14.219 -6.047 -10.828 1 98.19 80 GLU A CA 1
ATOM 591 C C . GLU A 1 80 ? 14.75 -7.164 -9.938 1 98.19 80 GLU A C 1
ATOM 593 O O . GLU A 1 80 ? 14.688 -8.344 -10.305 1 98.19 80 GLU A O 1
ATOM 598 N N . ALA A 1 81 ? 15.32 -6.781 -8.82 1 98.44 81 ALA A N 1
ATOM 599 C CA . ALA A 1 81 ? 15.82 -7.773 -7.875 1 98.44 81 ALA A CA 1
ATOM 600 C C . ALA A 1 81 ? 14.703 -8.711 -7.422 1 98.44 81 ALA A C 1
ATOM 602 O O . ALA A 1 81 ? 14.914 -9.922 -7.301 1 98.44 81 ALA A O 1
ATOM 603 N N . THR A 1 82 ? 13.516 -8.172 -7.164 1 98.31 82 THR A N 1
ATOM 604 C CA . THR A 1 82 ? 12.375 -8.969 -6.727 1 98.31 82 THR A CA 1
ATOM 605 C C . THR A 1 82 ? 11.938 -9.938 -7.82 1 98.31 82 THR A C 1
ATOM 607 O O . THR A 1 82 ? 11.648 -11.109 -7.547 1 98.31 82 THR A O 1
ATOM 610 N N . ARG A 1 83 ? 11.922 -9.438 -9.062 1 97.75 83 ARG A N 1
ATOM 611 C CA . ARG A 1 83 ? 11.531 -10.281 -10.188 1 97.75 83 ARG A CA 1
ATOM 612 C C . ARG A 1 83 ? 12.469 -11.477 -10.328 1 97.75 83 ARG A C 1
ATOM 614 O O . ARG A 1 83 ? 12.055 -12.539 -10.797 1 97.75 83 ARG A O 1
ATOM 621 N N . ALA A 1 84 ? 13.641 -11.281 -9.891 1 98 84 ALA A N 1
ATOM 622 C CA . ALA A 1 84 ? 14.672 -12.289 -10.094 1 98 84 ALA A CA 1
ATOM 623 C C . ALA A 1 84 ? 14.641 -13.336 -8.977 1 98 84 ALA A C 1
ATOM 625 O O . ALA A 1 84 ? 15.281 -14.383 -9.086 1 98 84 ALA A O 1
ATOM 626 N N . LEU A 1 85 ? 13.961 -13.086 -7.914 1 97.81 85 LEU A N 1
ATOM 627 C CA . LEU A 1 85 ? 13.883 -14.055 -6.824 1 97.81 85 LEU A CA 1
ATOM 628 C C . LEU A 1 85 ? 13.109 -15.297 -7.254 1 97.81 85 LEU A C 1
ATOM 630 O O . LEU A 1 85 ? 12.227 -15.219 -8.109 1 97.81 85 LEU A O 1
ATOM 634 N N . THR A 1 86 ? 13.43 -16.438 -6.648 1 97.12 86 THR A N 1
ATOM 635 C CA . THR A 1 86 ? 12.664 -17.656 -6.828 1 97.12 86 THR A CA 1
ATOM 636 C C . THR A 1 86 ? 11.633 -17.812 -5.715 1 97.12 86 THR A C 1
ATOM 638 O O . THR A 1 86 ? 11.758 -17.203 -4.648 1 97.12 86 THR A O 1
ATOM 641 N N . PRO A 1 87 ? 10.602 -18.625 -6 1 95.88 87 PRO A N 1
ATOM 642 C CA . PRO A 1 87 ? 9.633 -18.891 -4.934 1 95.88 87 PRO A CA 1
ATOM 643 C C . PRO A 1 87 ? 10.289 -19.438 -3.67 1 95.88 87 PRO A C 1
ATOM 645 O O . PRO A 1 87 ? 9.859 -19.125 -2.559 1 95.88 87 PRO A O 1
ATOM 648 N N . GLU A 1 88 ? 11.32 -20.266 -3.838 1 96.88 88 GLU A N 1
ATOM 649 C CA . GLU A 1 88 ? 12.047 -20.812 -2.695 1 96.88 88 GLU A CA 1
ATOM 650 C C . GLU A 1 88 ? 12.734 -19.703 -1.903 1 96.88 88 GLU A C 1
ATOM 652 O O . GLU A 1 88 ? 12.773 -19.75 -0.671 1 96.88 88 GLU A O 1
ATOM 657 N N . GLN A 1 89 ? 13.266 -18.766 -2.619 1 97.94 89 GLN A N 1
ATOM 658 C CA . GLN A 1 89 ? 13.938 -17.641 -1.967 1 97.94 89 GLN A CA 1
ATOM 659 C C . GLN A 1 89 ? 12.945 -16.766 -1.214 1 97.94 89 GLN A C 1
ATOM 661 O O . GLN A 1 89 ? 13.273 -16.203 -0.169 1 97.94 89 GLN A O 1
ATOM 666 N N . LEU A 1 90 ? 11.719 -16.688 -1.656 1 98 90 LEU A N 1
ATOM 667 C CA . LEU A 1 90 ? 10.68 -15.914 -0.983 1 98 90 LEU A CA 1
ATOM 668 C C . LEU A 1 90 ? 10.305 -16.547 0.351 1 98 90 LEU A C 1
ATOM 670 O O . LEU A 1 90 ? 9.797 -15.867 1.248 1 98 90 LEU A O 1
ATOM 674 N N . ALA A 1 91 ? 10.609 -17.781 0.468 1 97.56 91 ALA A N 1
ATOM 675 C CA . ALA A 1 91 ? 10.242 -18.516 1.681 1 97.56 91 ALA A CA 1
ATOM 676 C C . ALA A 1 91 ? 11.367 -18.453 2.715 1 97.56 91 ALA A C 1
ATOM 678 O O . ALA A 1 91 ? 11.164 -18.797 3.881 1 97.56 91 ALA A O 1
ATOM 679 N N . ARG A 1 92 ? 12.523 -18 2.266 1 98.12 92 ARG A N 1
ATOM 680 C CA . ARG A 1 92 ? 13.617 -17.844 3.223 1 98.12 92 ARG A CA 1
ATOM 681 C C . ARG A 1 92 ? 13.281 -16.797 4.273 1 98.12 92 ARG A C 1
ATOM 683 O O . ARG A 1 92 ? 12.398 -15.961 4.062 1 98.12 92 ARG A O 1
ATOM 690 N N . ARG A 1 93 ? 13.977 -16.906 5.434 1 98.25 93 ARG A N 1
ATOM 691 C CA . ARG A 1 93 ? 13.586 -16.047 6.555 1 98.25 93 ARG A CA 1
ATOM 692 C C . ARG A 1 93 ? 14.703 -15.094 6.934 1 98.25 93 ARG A C 1
ATOM 694 O O . ARG A 1 93 ? 15.875 -15.484 6.973 1 98.25 93 ARG A O 1
ATOM 701 N N . VAL A 1 94 ? 14.461 -13.82 7.023 1 98.19 94 VAL A N 1
ATOM 702 C CA . VAL A 1 94 ? 15.305 -12.789 7.625 1 98.19 94 VAL A CA 1
ATOM 703 C C . VAL A 1 94 ? 14.812 -12.484 9.039 1 98.19 94 VAL A C 1
ATOM 705 O O . VAL A 1 94 ? 13.695 -11.977 9.219 1 98.19 94 VAL A O 1
ATOM 708 N N . ASN A 1 95 ? 15.633 -12.773 10.047 1 96.44 95 ASN A N 1
ATOM 709 C CA . ASN A 1 95 ? 15.258 -12.57 11.445 1 96.44 95 ASN A CA 1
ATOM 710 C C . ASN A 1 95 ? 13.891 -13.18 11.75 1 96.44 95 ASN A C 1
ATOM 712 O O . ASN A 1 95 ? 13.031 -12.523 12.352 1 96.44 95 ASN A O 1
ATOM 716 N N . GLY A 1 96 ? 13.555 -14.297 11.211 1 97.25 96 GLY A N 1
ATOM 717 C CA . GLY A 1 96 ? 12.383 -15.078 11.555 1 97.25 96 GLY A CA 1
ATOM 718 C C . GLY A 1 96 ? 11.188 -14.805 10.656 1 97.25 96 GLY A C 1
ATOM 719 O O . GLY A 1 96 ? 10.156 -15.469 10.766 1 97.25 96 GLY A O 1
ATOM 720 N N . ARG A 1 97 ? 11.32 -13.898 9.695 1 97.19 97 ARG A N 1
ATOM 721 C CA . ARG A 1 97 ? 10.211 -13.555 8.812 1 97.19 97 ARG A CA 1
ATOM 722 C C . ARG A 1 97 ? 10.531 -13.898 7.367 1 97.19 97 ARG A C 1
ATOM 724 O O . ARG A 1 97 ? 11.664 -13.703 6.914 1 97.19 97 ARG A O 1
ATOM 731 N N . ALA A 1 98 ? 9.531 -14.398 6.711 1 97.81 98 ALA A N 1
ATOM 732 C CA . ALA A 1 98 ? 9.742 -14.797 5.32 1 97.81 98 ALA A CA 1
ATOM 733 C C . ALA A 1 98 ? 10.016 -13.578 4.441 1 97.81 98 ALA A C 1
ATOM 735 O O . ALA A 1 98 ? 9.391 -12.531 4.605 1 97.81 98 ALA A O 1
ATOM 736 N N . VAL A 1 99 ? 10.891 -13.742 3.453 1 98.31 99 VAL A N 1
ATOM 737 C CA . VAL A 1 99 ? 11.266 -12.68 2.527 1 98.31 99 VAL A CA 1
ATOM 738 C C . VAL A 1 99 ? 10.023 -12.125 1.838 1 98.31 99 VAL A C 1
ATOM 740 O O . VAL A 1 99 ? 9.859 -10.906 1.715 1 98.31 99 VAL A O 1
ATOM 743 N N . GLY A 1 100 ? 9.141 -13.016 1.395 1 97.75 100 GLY A N 1
ATOM 744 C CA . GLY A 1 100 ? 7.91 -12.562 0.761 1 97.75 100 GLY A CA 1
ATOM 745 C C . GLY A 1 100 ? 7.078 -11.656 1.649 1 97.75 100 GLY A C 1
ATOM 746 O O . GLY A 1 100 ? 6.52 -10.664 1.181 1 97.75 100 GLY A O 1
ATOM 747 N N . GLU A 1 101 ? 7.027 -11.969 2.922 1 97.19 101 GLU A N 1
ATOM 748 C CA . GLU A 1 101 ? 6.277 -11.164 3.883 1 97.19 101 GLU A CA 1
ATOM 749 C C . GLU A 1 101 ? 6.941 -9.805 4.105 1 97.19 101 GLU A C 1
ATOM 751 O O . GLU A 1 101 ? 6.258 -8.797 4.27 1 97.19 101 GLU A O 1
ATOM 756 N N . LEU A 1 102 ? 8.234 -9.836 4.125 1 97.75 102 LEU A N 1
ATOM 757 C CA . LEU A 1 102 ? 8.984 -8.602 4.309 1 97.75 102 LEU A CA 1
ATOM 758 C C . LEU A 1 102 ? 8.781 -7.66 3.127 1 97.75 102 LEU A C 1
ATOM 760 O O . LEU A 1 102 ? 8.641 -6.449 3.312 1 97.75 102 LEU A O 1
ATOM 764 N N . LEU A 1 103 ? 8.719 -8.266 1.962 1 98.19 103 LEU A N 1
ATOM 765 C CA . LEU A 1 103 ? 8.516 -7.445 0.769 1 98.19 103 LEU A CA 1
ATOM 766 C C . LEU A 1 103 ? 7.109 -6.855 0.742 1 98.19 103 LEU A C 1
ATOM 768 O O . LEU A 1 103 ? 6.922 -5.703 0.343 1 98.19 103 LEU A O 1
ATOM 772 N N . LEU A 1 104 ? 6.137 -7.59 1.203 1 98 104 LEU A N 1
ATOM 773 C CA . LEU A 1 104 ? 4.777 -7.062 1.292 1 98 104 LEU A CA 1
ATOM 774 C C . LEU A 1 104 ? 4.707 -5.918 2.293 1 98 104 LEU A C 1
ATOM 776 O O . LEU A 1 104 ? 4.062 -4.898 2.029 1 98 104 LEU A O 1
ATOM 780 N N . GLU A 1 105 ? 5.363 -6.062 3.393 1 97.88 105 GLU A N 1
ATOM 781 C CA . GLU A 1 105 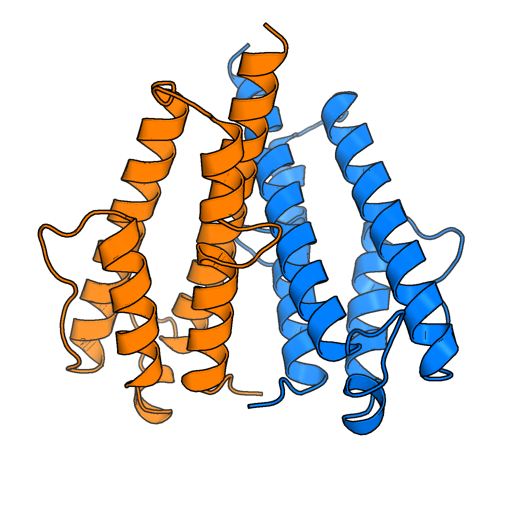? 5.383 -4.98 4.375 1 97.88 105 GLU A CA 1
ATOM 782 C C . GLU A 1 105 ? 6.113 -3.756 3.832 1 97.88 105 GLU A C 1
ATOM 784 O O . GLU A 1 105 ? 5.73 -2.621 4.121 1 97.88 105 GLU A O 1
ATOM 789 N N . HIS A 1 106 ? 7.129 -4.016 3.088 1 98.5 106 HIS A N 1
ATOM 790 C CA . HIS A 1 106 ? 7.887 -2.926 2.488 1 98.5 106 HIS A CA 1
ATOM 791 C C . HIS A 1 106 ? 7.035 -2.133 1.507 1 98.5 106 HIS A C 1
ATOM 793 O O . HIS A 1 106 ? 7.133 -0.905 1.439 1 98.5 106 HIS A O 1
ATOM 799 N N . VAL 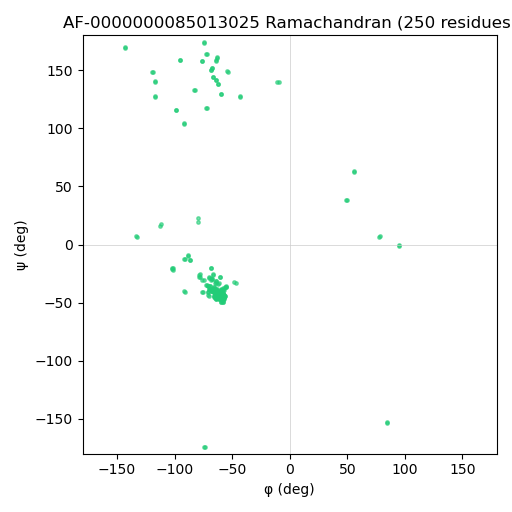A 1 107 ? 6.191 -2.822 0.738 1 98.62 107 VAL A N 1
ATOM 800 C CA . VAL A 1 107 ? 5.246 -2.145 -0.143 1 98.62 107 VAL A CA 1
ATOM 801 C C . VAL A 1 107 ? 4.359 -1.21 0.674 1 98.62 107 VAL A C 1
ATOM 803 O O . VAL A 1 107 ? 4.152 -0.053 0.299 1 98.62 107 VAL A O 1
ATOM 806 N N . ARG A 1 108 ? 3.867 -1.7 1.79 1 98.69 108 ARG A N 1
ATOM 807 C CA . ARG A 1 108 ? 3.012 -0.871 2.633 1 98.69 108 ARG A CA 1
ATOM 808 C C . ARG A 1 108 ? 3.783 0.318 3.195 1 98.69 108 ARG A C 1
ATOM 810 O O . ARG A 1 108 ? 3.248 1.424 3.289 1 98.69 108 ARG A O 1
ATOM 817 N N . GLU A 1 109 ? 5.055 0.144 3.584 1 98.75 109 GLU A N 1
ATOM 818 C CA . GLU A 1 109 ? 5.895 1.223 4.098 1 98.75 109 GLU A CA 1
ATOM 819 C C . GLU A 1 109 ? 6.055 2.336 3.064 1 98.75 109 GLU A C 1
ATOM 821 O O . GLU A 1 109 ? 6 3.52 3.406 1 98.75 109 GLU A O 1
ATOM 826 N N . ILE A 1 110 ? 6.262 1.894 1.817 1 98.75 110 ILE A N 1
ATOM 827 C CA . ILE A 1 110 ? 6.457 2.863 0.745 1 98.75 110 ILE A CA 1
ATOM 828 C C . ILE A 1 110 ? 5.215 3.742 0.611 1 98.75 110 ILE A C 1
ATOM 830 O O . ILE A 1 110 ? 5.316 4.969 0.572 1 98.75 110 ILE A O 1
ATOM 834 N N . LEU A 1 111 ? 4.051 3.146 0.595 1 98.81 111 LEU A N 1
ATOM 835 C CA . LEU A 1 111 ? 2.797 3.865 0.388 1 98.81 111 LEU A CA 1
ATOM 836 C C . LEU A 1 111 ? 2.451 4.715 1.606 1 98.81 111 LEU A C 1
ATOM 838 O O . LEU A 1 111 ? 1.931 5.824 1.466 1 98.81 111 LEU A O 1
ATOM 842 N N . TRP A 1 112 ? 2.773 4.215 2.785 1 98.56 112 TRP A N 1
ATOM 843 C CA . TRP A 1 112 ? 2.639 4.945 4.039 1 98.56 112 TRP A CA 1
ATOM 844 C C . TRP A 1 112 ? 3.48 6.219 4.02 1 98.56 112 TRP A C 1
ATOM 846 O O . TRP A 1 112 ? 2.986 7.305 4.336 1 98.56 112 TRP A O 1
ATOM 856 N N . THR A 1 113 ? 4.727 6.09 3.645 1 98.44 113 THR A N 1
ATOM 857 C CA . THR A 1 113 ? 5.641 7.227 3.572 1 98.44 113 THR A CA 1
ATOM 858 C C . THR A 1 113 ? 5.18 8.219 2.508 1 98.44 113 THR A C 1
ATOM 860 O O . THR A 1 113 ? 5.219 9.43 2.729 1 98.44 113 THR A O 1
ATOM 863 N N . ALA A 1 114 ? 4.738 7.668 1.349 1 98.06 114 ALA A N 1
ATOM 864 C CA . ALA A 1 114 ? 4.207 8.523 0.294 1 98.06 114 ALA A CA 1
ATOM 865 C C . ALA A 1 114 ? 3.033 9.359 0.804 1 98.06 114 ALA A C 1
ATOM 867 O O . ALA A 1 114 ? 2.941 10.555 0.514 1 98.06 114 ALA A O 1
ATOM 868 N N . GLY A 1 115 ? 2.127 8.688 1.575 1 97.75 115 GLY A N 1
ATOM 869 C CA . GLY A 1 115 ? 1.019 9.406 2.178 1 97.75 115 GLY A CA 1
ATOM 870 C C . GLY A 1 115 ? 1.466 10.523 3.109 1 97.75 115 GLY A C 1
ATOM 871 O O . GLY A 1 115 ? 0.888 11.609 3.107 1 97.75 115 GLY A O 1
ATOM 872 N N . GLN A 1 116 ? 2.52 10.273 3.879 1 97.31 116 GLN A N 1
ATOM 873 C CA . GLN A 1 116 ? 3.061 11.289 4.77 1 97.31 116 GLN A CA 1
ATOM 874 C C . GLN A 1 116 ? 3.602 12.477 3.982 1 97.31 116 GLN A C 1
ATOM 876 O O . GLN A 1 116 ? 3.383 13.633 4.359 1 97.31 116 GLN A O 1
ATOM 881 N N . ILE A 1 117 ? 4.23 12.227 2.961 1 96.44 117 ILE A N 1
ATOM 882 C CA . ILE A 1 117 ? 4.809 13.266 2.121 1 96.44 117 ILE A CA 1
ATOM 883 C C . ILE A 1 117 ? 3.693 14.117 1.517 1 96.44 117 ILE A C 1
ATOM 885 O O . ILE A 1 117 ? 3.771 15.352 1.521 1 96.44 117 ILE A O 1
ATOM 889 N N . ALA A 1 118 ? 2.666 13.477 1.009 1 95.19 118 ALA A N 1
ATOM 890 C CA . ALA A 1 118 ? 1.532 14.195 0.423 1 95.19 118 ALA A CA 1
ATOM 891 C C . ALA A 1 118 ? 0.892 15.133 1.439 1 95.19 118 ALA A C 1
ATOM 893 O O . ALA A 1 118 ? 0.541 16.266 1.108 1 95.19 118 ALA A O 1
ATOM 894 N N . ALA A 1 119 ? 0.748 14.625 2.682 1 93.62 119 ALA A N 1
ATOM 895 C CA . ALA A 1 119 ? 0.168 15.438 3.744 1 93.62 119 ALA A CA 1
ATOM 896 C C . ALA A 1 119 ? 1.022 16.672 4.012 1 93.62 119 ALA A C 1
ATOM 898 O O . ALA A 1 119 ? 0.494 17.766 4.219 1 93.62 119 ALA A O 1
ATOM 899 N N . GLN A 1 120 ? 2.314 16.484 3.994 1 90.75 120 GLN A N 1
ATOM 900 C CA . GLN A 1 120 ? 3.24 17.578 4.25 1 90.75 120 GLN A CA 1
ATOM 901 C C . GLN A 1 120 ? 3.238 18.578 3.098 1 90.75 120 GLN A C 1
ATOM 903 O O . GLN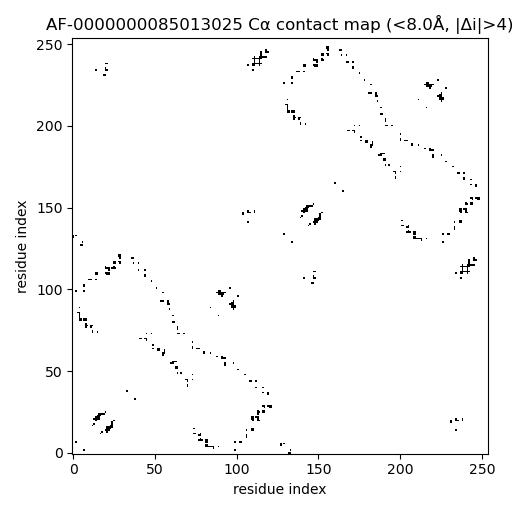 A 1 120 ? 3.336 19.781 3.318 1 90.75 120 GLN A O 1
ATOM 908 N N . ALA A 1 121 ? 3.152 18.062 1.959 1 88.94 121 ALA A N 1
ATOM 909 C CA . ALA A 1 121 ? 3.141 18.906 0.777 1 88.94 121 ALA A CA 1
ATOM 910 C C . ALA A 1 121 ? 1.898 19.797 0.755 1 88.94 121 ALA A C 1
ATOM 912 O O . ALA A 1 121 ? 1.971 20.969 0.374 1 88.94 121 ALA A O 1
ATOM 913 N N . ASN A 1 122 ? 0.764 19.234 1.125 1 81.62 122 ASN A N 1
ATOM 914 C CA . ASN A 1 122 ? -0.48 20 1.179 1 81.62 122 ASN A CA 1
ATOM 915 C C . ASN A 1 122 ? -0.42 21.094 2.236 1 81.62 122 ASN A C 1
ATOM 917 O O . ASN A 1 122 ? -0.965 22.188 2.041 1 81.62 122 ASN A O 1
ATOM 921 N N . ARG A 1 123 ? 0.252 20.859 3.26 1 74.06 123 ARG A N 1
ATOM 922 C CA . ARG A 1 123 ? 0.403 21.844 4.32 1 74.06 123 ARG A CA 1
ATOM 923 C C . ARG A 1 123 ? 1.236 23.031 3.848 1 74.06 123 ARG A C 1
ATOM 925 O O . ARG A 1 123 ? 0.932 24.188 4.176 1 74.06 123 ARG A O 1
ATOM 932 N N . VAL A 1 124 ? 2.201 22.75 3.123 1 66.19 124 VAL A N 1
ATOM 933 C CA . VAL A 1 124 ? 3.094 23.797 2.633 1 66.19 124 VAL A CA 1
ATOM 934 C C . VAL A 1 124 ? 2.35 24.688 1.643 1 66.19 124 VAL A C 1
ATOM 936 O O . VAL A 1 124 ? 2.508 25.906 1.659 1 66.19 124 VAL A O 1
ATOM 939 N N . ARG A 1 125 ? 1.38 24.141 0.93 1 68.69 125 ARG A N 1
ATOM 940 C CA . ARG A 1 125 ? 0.635 24.906 -0.063 1 68.69 125 ARG A CA 1
ATOM 941 C C . ARG A 1 125 ? -0.412 25.797 0.602 1 68.69 125 ARG A C 1
ATOM 943 O O . ARG A 1 125 ? -0.742 26.859 0.089 1 68.69 125 ARG A O 1
ATOM 950 N N . MET A 1 126 ? -0.864 25.312 1.805 1 66.81 126 MET A N 1
ATOM 951 C CA . MET A 1 126 ? -1.892 26.078 2.504 1 66.81 126 MET A CA 1
ATOM 952 C C . MET A 1 126 ? -1.264 27.125 3.408 1 66.81 126 MET A C 1
ATOM 954 O O . MET A 1 126 ? -1.948 28.047 3.873 1 66.81 126 MET A O 1
ATOM 958 N N . ALA A 1 127 ? -0.017 27.188 3.664 1 60.97 127 ALA A N 1
ATOM 959 C CA . ALA A 1 127 ? 0.663 28.188 4.492 1 60.97 127 ALA A CA 1
ATOM 960 C C . ALA A 1 127 ? 1.171 29.344 3.648 1 60.97 127 ALA A C 1
ATOM 962 O O . ALA A 1 127 ? 1.416 29.188 2.449 1 60.97 127 ALA A O 1
ATOM 963 N N . MET B 1 1 ? 0.355 -11.258 -15.18 1 51.09 1 MET B N 1
ATOM 964 C CA . MET B 1 1 ? 0.374 -12.086 -13.977 1 51.09 1 MET B CA 1
ATOM 965 C C . MET B 1 1 ? -0.718 -11.648 -13 1 51.09 1 MET B C 1
ATOM 967 O O . MET B 1 1 ? -0.834 -10.469 -12.68 1 51.09 1 MET B O 1
ATOM 971 N N . SER B 1 2 ? -1.968 -12.406 -12.898 1 76.69 2 SER B N 1
ATOM 972 C CA . SER B 1 2 ? -3.273 -11.992 -12.391 1 76.69 2 SER B CA 1
ATOM 973 C C . SER B 1 2 ? -3.418 -12.32 -10.906 1 76.69 2 SER B C 1
ATOM 975 O O . SER B 1 2 ? -3.1 -13.43 -10.477 1 76.69 2 SER B O 1
ATOM 977 N N . PHE B 1 3 ? -3.305 -11.328 -9.945 1 93.25 3 PHE B N 1
ATOM 978 C CA . PHE B 1 3 ? -3.66 -11.508 -8.539 1 93.25 3 PHE B CA 1
ATOM 979 C C . PHE B 1 3 ? -4.973 -12.273 -8.406 1 93.25 3 PHE B C 1
ATOM 981 O O . PHE B 1 3 ? -5.938 -11.984 -9.117 1 93.25 3 PHE B O 1
ATOM 988 N N . SER B 1 4 ? -4.895 -13.391 -7.566 1 95.5 4 SER B N 1
ATOM 989 C CA . SER B 1 4 ? -6.133 -14.094 -7.254 1 95.5 4 SER B CA 1
ATOM 990 C C . SER B 1 4 ? -7.012 -13.281 -6.312 1 95.5 4 SER B C 1
ATOM 992 O O . SER B 1 4 ? -6.535 -12.344 -5.668 1 95.5 4 SER B O 1
ATOM 994 N N . PRO B 1 5 ? -8.281 -13.648 -6.211 1 96.69 5 PRO B N 1
ATOM 995 C CA . PRO B 1 5 ? -9.141 -13.008 -5.207 1 96.69 5 PRO B CA 1
ATOM 996 C C . PRO B 1 5 ? -8.57 -13.125 -3.793 1 96.69 5 PRO B C 1
ATOM 998 O O . PRO B 1 5 ? -8.641 -12.172 -3.018 1 96.69 5 PRO B O 1
ATOM 1001 N N . HIS B 1 6 ? -7.977 -14.211 -3.502 1 96.25 6 HIS B N 1
ATOM 1002 C CA . HIS B 1 6 ? -7.398 -14.422 -2.18 1 96.25 6 HIS B CA 1
ATOM 1003 C C . HIS B 1 6 ? -6.207 -13.5 -1.941 1 96.25 6 HIS B C 1
ATOM 1005 O O . HIS B 1 6 ? -6.047 -12.961 -0.845 1 96.25 6 HIS B O 1
ATOM 1011 N N . ASP B 1 7 ? -5.41 -13.32 -2.967 1 96.38 7 ASP B N 1
ATOM 1012 C CA . ASP B 1 7 ? -4.281 -12.398 -2.865 1 96.38 7 ASP B CA 1
ATOM 1013 C C . ASP B 1 7 ? -4.754 -10.969 -2.607 1 96.38 7 ASP B C 1
ATOM 1015 O O . ASP B 1 7 ? -4.223 -10.281 -1.733 1 96.38 7 ASP B O 1
ATOM 1019 N N . LEU B 1 8 ? -5.77 -10.617 -3.367 1 97.94 8 LEU B N 1
ATOM 1020 C CA . LEU B 1 8 ? -6.293 -9.258 -3.244 1 97.94 8 LEU B CA 1
ATOM 1021 C C . LEU B 1 8 ? -6.934 -9.047 -1.877 1 97.94 8 LEU B C 1
ATOM 1023 O O . LEU B 1 8 ? -6.773 -7.984 -1.271 1 97.94 8 LEU B O 1
ATOM 1027 N N . ALA B 1 9 ? -7.594 -10.039 -1.396 1 98 9 ALA B N 1
ATOM 1028 C CA . ALA B 1 9 ? -8.203 -9.961 -0.069 1 98 9 ALA B CA 1
ATOM 1029 C C . ALA B 1 9 ? -7.133 -9.82 1.014 1 98 9 ALA B C 1
ATOM 1031 O O . ALA B 1 9 ? -7.305 -9.055 1.966 1 98 9 ALA B O 1
ATOM 1032 N N . ARG B 1 10 ? -6.105 -10.523 0.848 1 97.38 10 ARG B N 1
ATOM 1033 C CA . ARG B 1 10 ? -5.008 -10.438 1.802 1 97.38 10 ARG B CA 1
ATOM 1034 C C . ARG B 1 10 ? -4.395 -9.047 1.808 1 97.38 10 ARG B C 1
ATOM 1036 O O . ARG B 1 10 ? -4.121 -8.484 2.871 1 97.38 10 ARG B O 1
ATOM 1043 N N . LEU B 1 11 ? -4.152 -8.523 0.618 1 98.19 11 LEU B N 1
ATOM 1044 C CA . LEU B 1 11 ? -3.605 -7.18 0.515 1 98.19 11 LEU B CA 1
ATOM 1045 C C . LEU B 1 11 ? -4.523 -6.164 1.187 1 98.19 11 LEU B C 1
ATOM 1047 O O . LEU B 1 11 ? -4.059 -5.281 1.91 1 98.19 11 LEU B O 1
ATOM 1051 N N . LEU B 1 12 ? -5.805 -6.297 0.975 1 98.5 12 LEU B N 1
ATOM 1052 C CA . LEU B 1 12 ? -6.781 -5.41 1.602 1 98.5 12 LEU B CA 1
ATOM 1053 C C . LEU B 1 12 ? -6.738 -5.543 3.121 1 98.5 12 LEU B C 1
ATOM 1055 O O . LEU B 1 12 ? -6.715 -4.539 3.834 1 98.5 12 LEU B O 1
ATOM 1059 N N . SER B 1 13 ? -6.695 -6.75 3.594 1 98.19 13 SER B N 1
ATOM 1060 C CA . SER B 1 13 ? -6.668 -7.008 5.031 1 98.19 13 SER B CA 1
ATOM 1061 C C . SER B 1 13 ? -5.434 -6.387 5.68 1 98.19 13 SER B C 1
ATOM 1063 O O . SER B 1 13 ? -5.535 -5.723 6.711 1 98.19 13 SER B O 1
ATOM 1065 N N . ASP B 1 14 ? -4.305 -6.562 5.055 1 97.81 14 ASP B N 1
ATOM 1066 C CA . ASP B 1 14 ? -3.051 -6.035 5.582 1 97.81 14 ASP B CA 1
ATOM 1067 C C . ASP B 1 14 ? -3.062 -4.508 5.598 1 97.81 14 ASP B C 1
ATOM 1069 O O . ASP B 1 14 ? -2.572 -3.887 6.543 1 97.81 14 ASP B O 1
ATOM 1073 N N . ALA B 1 15 ? -3.607 -3.9 4.547 1 98.62 15 ALA B N 1
ATOM 1074 C CA . ALA B 1 15 ? -3.676 -2.443 4.465 1 98.62 15 ALA B CA 1
ATOM 1075 C C . ALA B 1 15 ? -4.566 -1.874 5.566 1 98.62 15 ALA B C 1
ATOM 1077 O O . ALA B 1 15 ? -4.301 -0.79 6.09 1 98.62 15 ALA B O 1
ATOM 1078 N N . GLN B 1 16 ? -5.531 -2.621 5.934 1 98.19 16 GLN B N 1
ATOM 1079 C CA . GLN B 1 16 ? -6.527 -2.125 6.879 1 98.19 16 GLN B CA 1
ATOM 1080 C C . GLN B 1 16 ? -6.125 -2.438 8.32 1 98.19 16 GLN B C 1
ATOM 1082 O O . GLN B 1 16 ? -6.23 -1.582 9.195 1 98.19 16 GLN B O 1
ATOM 1087 N N . GLN B 1 17 ? -5.555 -3.734 8.508 1 96.12 17 GLN B N 1
ATOM 1088 C CA . GLN B 1 17 ? -5.473 -4.207 9.883 1 96.12 17 GLN B CA 1
ATOM 1089 C C . GLN B 1 17 ? -4.098 -4.801 10.18 1 96.12 17 GLN B C 1
ATOM 1091 O O . GLN B 1 17 ? -3.896 -5.426 11.227 1 96.12 17 GLN B O 1
ATOM 1096 N N . GLY B 1 18 ? -3.195 -4.656 9.25 1 93 18 GLY B N 1
ATOM 1097 C CA . GLY B 1 18 ? -1.874 -5.211 9.5 1 93 18 GLY B CA 1
ATOM 1098 C C . GLY B 1 18 ? -1.165 -4.562 10.672 1 93 18 GLY B C 1
ATOM 1099 O O . GLY B 1 18 ? -1.603 -3.521 11.172 1 93 18 GLY B O 1
ATOM 1100 N N . PRO B 1 19 ? -0.212 -5.18 11.203 1 88.19 19 PRO B N 1
ATOM 1101 C CA . PRO B 1 19 ? 0.458 -4.699 12.406 1 88.19 19 PRO B CA 1
ATOM 1102 C C . PRO B 1 19 ? 1.166 -3.361 12.195 1 88.19 19 PRO B C 1
ATOM 1104 O O . PRO B 1 19 ? 1.138 -2.498 13.078 1 88.19 19 PRO B O 1
ATOM 1107 N N . HIS B 1 20 ? 1.894 -3.195 11.055 1 92.38 20 HIS B N 1
ATOM 1108 C CA . HIS B 1 20 ? 2.568 -1.946 10.711 1 92.38 20 HIS B CA 1
ATOM 1109 C C . HIS B 1 20 ? 2.041 -1.371 9.406 1 92.38 20 HIS B C 1
ATOM 1111 O O . HIS B 1 20 ? 1.527 -2.107 8.562 1 92.38 20 HIS B O 1
ATOM 1117 N N . TYR B 1 21 ? 2.068 -0.034 9.375 1 97.25 21 TYR B N 1
ATOM 1118 C CA . TYR B 1 21 ? 1.687 0.655 8.148 1 97.25 21 TYR B CA 1
ATOM 1119 C C . TYR B 1 21 ? 0.292 0.236 7.699 1 97.25 21 TYR B C 1
ATOM 1121 O O . TYR B 1 21 ? 0.132 -0.365 6.633 1 97.25 21 TYR B O 1
ATOM 1129 N N . SER B 1 22 ? -0.682 0.497 8.438 1 98.31 22 SER B N 1
ATOM 1130 C CA . SER B 1 22 ? -2.08 0.177 8.172 1 98.31 22 SER B CA 1
ATOM 1131 C C . SER B 1 22 ? -3.006 1.286 8.656 1 98.31 22 SER B C 1
ATOM 1133 O O . SER B 1 22 ? -2.568 2.203 9.352 1 98.31 22 SER B O 1
ATOM 1135 N N . MET B 1 23 ? -4.258 1.162 8.25 1 97.62 23 MET B N 1
ATOM 1136 C CA . MET B 1 23 ? -5.258 2.123 8.711 1 97.62 23 MET B CA 1
ATOM 1137 C C . MET B 1 23 ? -5.434 2.045 10.227 1 97.62 23 MET B C 1
ATOM 1139 O O . MET B 1 23 ? -5.484 3.074 10.898 1 97.62 23 MET B O 1
ATOM 1143 N N . ARG B 1 24 ? -5.477 0.845 10.75 1 95.94 24 ARG B N 1
ATOM 1144 C CA . ARG B 1 24 ? -5.609 0.656 12.195 1 95.94 24 ARG B CA 1
ATOM 1145 C C . ARG B 1 24 ? -4.434 1.273 12.938 1 95.94 24 ARG B C 1
ATOM 1147 O O . ARG B 1 24 ? -4.621 1.958 13.945 1 95.94 24 ARG B O 1
ATOM 1154 N N . ALA B 1 25 ? -3.234 1.021 12.43 1 95.94 25 ALA B N 1
ATOM 1155 C CA . ALA B 1 25 ? -2.035 1.564 13.07 1 95.94 25 ALA B CA 1
ATOM 1156 C C . ALA B 1 25 ? -2.041 3.09 13.031 1 95.94 25 ALA B C 1
ATOM 1158 O O . ALA B 1 25 ? -1.662 3.74 14.008 1 95.94 25 ALA B O 1
ATOM 1159 N N . ALA B 1 26 ? -2.459 3.664 11.922 1 96 26 ALA B N 1
ATOM 1160 C CA . ALA B 1 26 ? -2.498 5.117 11.773 1 96 26 ALA B CA 1
ATOM 1161 C C . ALA B 1 26 ? -3.471 5.746 12.766 1 96 26 ALA B C 1
ATOM 1163 O O . ALA B 1 26 ? -3.141 6.73 13.43 1 96 26 ALA B O 1
ATOM 1164 N N . LEU B 1 27 ? -4.633 5.18 12.898 1 94.19 27 LEU B N 1
ATOM 1165 C CA . LEU B 1 27 ? -5.664 5.73 13.773 1 94.19 27 LEU B CA 1
ATOM 1166 C C . LEU B 1 27 ? -5.277 5.57 15.242 1 94.19 27 LEU B C 1
ATOM 1168 O O . LEU B 1 27 ? -5.688 6.371 16.078 1 94.19 27 LEU B O 1
ATOM 1172 N N . ALA B 1 28 ? -4.488 4.516 15.5 1 92.38 28 ALA B N 1
ATOM 1173 C CA . ALA B 1 28 ? -4 4.324 16.859 1 92.38 28 ALA B CA 1
ATOM 1174 C C . ALA B 1 28 ? -3.043 5.438 17.266 1 92.38 28 ALA B C 1
ATOM 1176 O O . ALA B 1 28 ? -2.92 5.762 18.453 1 92.38 28 ALA B O 1
ATOM 1177 N N . LEU B 1 29 ? -2.377 6.047 16.266 1 90.31 29 LEU B N 1
ATOM 1178 C CA . LEU B 1 29 ? -1.464 7.152 16.531 1 90.31 29 LEU B CA 1
ATOM 1179 C C . LEU B 1 29 ? -2.234 8.414 16.922 1 90.31 29 LEU B C 1
ATOM 1181 O O . LEU B 1 29 ? -1.71 9.266 17.641 1 90.31 29 LEU B O 1
ATOM 1185 N N . ALA B 1 30 ? -3.391 8.664 16.375 1 83.94 30 ALA B N 1
ATOM 1186 C CA . ALA B 1 30 ? -4.191 9.859 16.625 1 83.94 30 ALA B CA 1
ATOM 1187 C C . ALA B 1 30 ? -4.949 9.75 17.938 1 83.94 30 ALA B C 1
ATOM 1189 O O . ALA B 1 30 ? -5.539 10.727 18.406 1 83.94 30 ALA B O 1
ATOM 1190 N N . ASP B 1 31 ? -4.691 8.992 18.875 1 71.81 31 ASP B N 1
ATOM 1191 C CA . ASP B 1 31 ? -5.328 8.789 20.172 1 71.81 31 ASP B CA 1
ATOM 1192 C C . ASP B 1 31 ? -6.371 9.867 20.438 1 71.81 31 ASP B C 1
ATOM 1194 O O . ASP B 1 31 ? -6.207 11.016 20.031 1 71.81 31 ASP B O 1
ATOM 1198 N N . GLY B 1 32 ? -7.48 9.523 21 1 67.1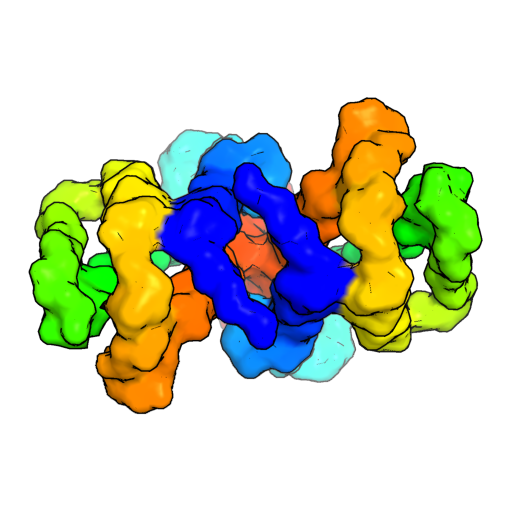9 32 GLY B N 1
ATOM 1199 C CA . GLY B 1 32 ? -8.516 10.461 21.406 1 67.19 32 GLY B CA 1
ATOM 1200 C C . GLY B 1 32 ? -9.469 10.828 20.297 1 67.19 32 GLY B C 1
ATOM 1201 O O . GLY B 1 32 ? -9.766 10.008 19.422 1 67.19 32 GLY B O 1
ATOM 1202 N N . GLN B 1 33 ? -10.086 12.109 20.438 1 67.56 33 GLN B N 1
ATOM 1203 C CA . GLN B 1 33 ? -10.969 12.641 19.406 1 67.56 33 GLN B CA 1
ATOM 1204 C C . GLN B 1 33 ? -10.18 13.062 18.156 1 67.56 33 GLN B C 1
ATOM 1206 O O . GLN B 1 33 ? -9.266 13.883 18.25 1 67.56 33 GLN B O 1
ATOM 1211 N N . PRO B 1 34 ? -10.484 12.414 17.094 1 71.81 34 PRO B N 1
ATOM 1212 C CA . PRO B 1 34 ? -9.727 12.766 15.891 1 71.81 34 PRO B CA 1
ATOM 1213 C C . PRO B 1 34 ? -9.898 14.234 15.5 1 71.81 34 PRO B C 1
ATOM 1215 O O . PRO B 1 34 ? -11.023 14.742 15.477 1 71.81 34 PRO B O 1
ATOM 1218 N N . PRO B 1 35 ? -8.852 14.891 15.281 1 83.56 35 PRO B N 1
ATOM 1219 C CA . PRO B 1 35 ? -8.953 16.234 14.719 1 83.56 35 PRO B CA 1
ATOM 1220 C C . PRO B 1 35 ? -9.766 16.281 13.422 1 83.56 35 PRO B C 1
ATOM 1222 O O . PRO B 1 35 ? -9.867 15.266 12.727 1 83.56 35 PRO B O 1
ATOM 1225 N N . PRO B 1 36 ? -10.453 17.328 13.141 1 87.5 36 PRO B N 1
ATOM 1226 C CA . PRO B 1 36 ? -11.336 17.469 11.984 1 87.5 36 PRO B CA 1
ATOM 1227 C C . PRO B 1 36 ? -10.68 17 10.68 1 87.5 36 PRO B C 1
ATOM 1229 O O . PRO B 1 36 ? -11.336 16.375 9.844 1 87.5 36 PRO B O 1
ATOM 1232 N N . ARG B 1 37 ? -9.43 17.172 10.586 1 90.44 37 ARG B N 1
ATOM 1233 C CA . ARG B 1 37 ? -8.758 16.781 9.352 1 90.44 37 ARG B CA 1
ATOM 1234 C C . ARG B 1 37 ? -8.703 15.266 9.219 1 90.44 37 ARG B C 1
ATOM 1236 O O . ARG B 1 37 ? -8.898 14.719 8.133 1 90.44 37 ARG B O 1
ATOM 1243 N N . ILE B 1 38 ? -8.445 14.602 10.281 1 94.06 38 ILE B N 1
ATOM 1244 C CA . ILE B 1 38 ? -8.406 13.141 10.266 1 94.06 38 ILE B CA 1
ATOM 1245 C C . ILE B 1 38 ? -9.805 12.586 10.016 1 94.06 38 ILE B C 1
ATOM 1247 O O . ILE B 1 38 ? -9.977 11.648 9.227 1 94.06 38 ILE B O 1
ATOM 1251 N N . ALA B 1 39 ? -10.797 13.203 10.625 1 94.06 39 ALA B N 1
ATOM 1252 C CA . ALA B 1 39 ? -12.188 12.805 10.398 1 94.06 39 ALA B CA 1
ATOM 1253 C C . ALA B 1 39 ? -12.562 12.945 8.93 1 94.06 39 ALA B C 1
ATOM 1255 O O . ALA B 1 39 ? -13.289 12.109 8.391 1 94.06 39 ALA B O 1
ATOM 1256 N N . GLY B 1 40 ? -12.102 14.016 8.32 1 95.44 40 GLY B N 1
ATOM 1257 C CA . GLY B 1 40 ? -12.352 14.219 6.902 1 95.44 40 GLY B CA 1
ATOM 1258 C C . GLY B 1 40 ? -11.719 13.148 6.027 1 95.44 40 GLY B C 1
ATOM 1259 O O . GLY B 1 40 ? -12.336 12.672 5.074 1 95.44 40 GLY B O 1
ATOM 1260 N N . LEU B 1 41 ? -10.477 12.781 6.363 1 96.44 41 LEU B N 1
ATOM 1261 C CA . LEU B 1 41 ? -9.773 11.734 5.629 1 96.44 41 LEU B CA 1
ATOM 1262 C C . LEU B 1 41 ? -10.5 10.398 5.75 1 96.44 41 LEU B C 1
ATOM 1264 O O . LEU B 1 41 ? -10.672 9.688 4.758 1 96.44 41 LEU B O 1
ATOM 1268 N N . VAL B 1 42 ? -10.977 10.07 6.93 1 96.12 42 VAL B N 1
ATOM 1269 C CA . VAL B 1 42 ? -11.695 8.82 7.191 1 96.12 42 VAL B CA 1
ATOM 1270 C C . VAL B 1 42 ? -13.016 8.82 6.426 1 96.12 42 VAL B C 1
ATOM 1272 O O . VAL B 1 42 ? -13.367 7.82 5.789 1 96.12 42 VAL B O 1
ATOM 1275 N N . ALA B 1 43 ? -13.711 9.914 6.469 1 96.56 43 ALA B N 1
ATOM 1276 C CA . ALA B 1 43 ? -14.977 10.031 5.75 1 96.56 43 ALA B CA 1
ATOM 1277 C C . ALA B 1 43 ? -14.766 9.898 4.246 1 96.56 43 ALA B C 1
ATOM 1279 O O . ALA B 1 43 ? -15.555 9.242 3.557 1 96.56 43 ALA B O 1
ATOM 1280 N N . GLY B 1 44 ? -13.703 10.562 3.742 1 97.5 44 GLY B N 1
ATOM 1281 C CA . GLY B 1 44 ? -13.375 10.461 2.328 1 97.5 44 GLY B CA 1
ATOM 1282 C C . GLY B 1 44 ? -13.078 9.039 1.884 1 97.5 44 GLY B C 1
ATOM 1283 O O . GLY B 1 44 ? -13.586 8.586 0.86 1 97.5 44 GLY B O 1
ATOM 1284 N N . LEU B 1 45 ? -12.289 8.328 2.67 1 98.19 45 LEU B N 1
ATOM 1285 C CA . LEU B 1 45 ? -11.953 6.945 2.33 1 98.19 45 LEU B CA 1
ATOM 1286 C C . LEU B 1 45 ? -13.195 6.055 2.391 1 98.19 45 LEU B C 1
ATOM 1288 O O . LEU B 1 45 ? -13.367 5.176 1.544 1 98.19 45 LEU B O 1
ATOM 1292 N N . THR B 1 46 ? -14.047 6.293 3.373 1 97.88 46 THR B N 1
ATOM 1293 C CA . THR B 1 46 ? -15.281 5.531 3.512 1 97.88 46 THR B CA 1
ATOM 1294 C C . THR B 1 46 ? -16.172 5.723 2.289 1 97.88 46 THR B C 1
ATOM 1296 O O . THR B 1 46 ? -16.734 4.758 1.766 1 97.88 46 THR B O 1
ATOM 1299 N N . GLY B 1 47 ? -16.266 6.938 1.856 1 97.19 47 GLY B N 1
ATOM 1300 C CA . GLY B 1 47 ? -17.016 7.219 0.645 1 97.19 47 GLY B CA 1
ATOM 1301 C C . GLY B 1 47 ? -16.438 6.555 -0.588 1 97.19 47 GLY B C 1
ATOM 1302 O O . GLY B 1 47 ? -17.172 6.012 -1.416 1 97.19 47 GLY B O 1
ATOM 1303 N N . SER B 1 48 ? -15.133 6.598 -0.74 1 97.5 48 SER B N 1
ATOM 1304 C CA . SER B 1 48 ? -14.445 5.977 -1.871 1 97.5 48 SER B CA 1
ATOM 1305 C C . SER B 1 48 ? -14.695 4.473 -1.909 1 97.5 48 SER B C 1
ATOM 1307 O O . SER B 1 48 ? -14.906 3.9 -2.98 1 97.5 48 SER B O 1
ATOM 1309 N N . LYS B 1 49 ? -14.664 3.791 -0.723 1 98.06 49 LYS B N 1
ATOM 1310 C CA . LYS B 1 49 ? -14.953 2.361 -0.623 1 98.06 49 LYS B CA 1
ATOM 1311 C C . LYS B 1 49 ? -16.344 2.037 -1.152 1 98.06 49 LYS B C 1
ATOM 1313 O O . LYS B 1 49 ? -16.516 1.116 -1.954 1 98.06 49 LYS B O 1
ATOM 1318 N N . ARG B 1 50 ? -17.281 2.795 -0.738 1 97.88 50 ARG B N 1
ATOM 1319 C CA . ARG B 1 50 ? -18.672 2.553 -1.134 1 97.88 50 ARG B CA 1
ATOM 1320 C C . ARG B 1 50 ? -18.844 2.736 -2.637 1 97.88 50 ARG B C 1
ATOM 1322 O O . ARG B 1 50 ? -19.469 1.899 -3.301 1 97.88 50 ARG B O 1
ATOM 1329 N N . ALA B 1 51 ? -18.297 3.834 -3.129 1 97.19 51 ALA B N 1
ATOM 1330 C CA . ALA B 1 51 ? -18.422 4.113 -4.555 1 97.19 51 ALA B CA 1
ATOM 1331 C C . ALA B 1 51 ? -17.766 3.014 -5.391 1 97.19 51 ALA B C 1
ATOM 1333 O O . ALA B 1 51 ? -18.344 2.547 -6.375 1 97.19 51 ALA B O 1
ATOM 1334 N N . LEU B 1 52 ? -16.609 2.605 -5.012 1 98.06 52 LEU B N 1
ATOM 1335 C CA . LEU B 1 52 ? -15.898 1.557 -5.723 1 98.06 52 LEU B CA 1
ATOM 1336 C C . LEU B 1 52 ? -16.719 0.273 -5.777 1 98.06 52 LEU B C 1
ATOM 1338 O O . LEU B 1 52 ? -16.922 -0.296 -6.855 1 98.06 52 LEU B O 1
ATOM 1342 N N . TRP B 1 53 ? -17.219 -0.151 -4.664 1 98.19 53 TRP B N 1
ATOM 1343 C CA . TRP B 1 53 ? -17.844 -1.466 -4.582 1 98.19 53 TRP B CA 1
ATOM 1344 C C . TRP B 1 53 ? -19.25 -1.438 -5.168 1 98.19 53 TRP B C 1
ATOM 1346 O O . TRP B 1 53 ? -19.766 -2.465 -5.621 1 98.19 53 TRP B O 1
ATOM 1356 N N . ARG B 1 54 ? -19.891 -0.259 -5.16 1 97.81 54 ARG B N 1
ATOM 1357 C CA . ARG B 1 54 ? -21.125 -0.14 -5.941 1 97.81 54 ARG B CA 1
ATOM 1358 C C . ARG B 1 54 ? -20.859 -0.388 -7.422 1 97.81 54 ARG B C 1
ATOM 1360 O O . ARG B 1 54 ? -21.609 -1.1 -8.086 1 97.81 54 ARG B O 1
ATOM 1367 N N . GLY B 1 55 ? -19.797 0.219 -7.938 1 98.31 55 GLY B N 1
ATOM 1368 C CA . GLY B 1 55 ? -19.406 -0.02 -9.32 1 98.31 55 GLY B CA 1
ATOM 1369 C C . GLY B 1 55 ? -19.078 -1.473 -9.602 1 98.31 55 GLY B C 1
ATOM 1370 O O . GLY B 1 55 ? -19.5 -2.025 -10.625 1 98.31 55 GLY B O 1
ATOM 1371 N N . ILE B 1 56 ? -18.344 -2.102 -8.703 1 98.62 56 ILE B N 1
ATOM 1372 C CA . ILE B 1 56 ? -17.969 -3.5 -8.867 1 98.62 56 ILE B CA 1
ATOM 1373 C C . ILE B 1 56 ? -19.219 -4.379 -8.867 1 98.62 56 ILE B C 1
ATOM 1375 O O . ILE B 1 56 ? -19.359 -5.258 -9.719 1 98.62 56 ILE B O 1
ATOM 1379 N N . ALA B 1 57 ? -20.078 -4.117 -7.926 1 98.25 57 ALA B N 1
ATOM 1380 C CA . ALA B 1 57 ? -21.312 -4.902 -7.836 1 98.25 57 ALA B CA 1
ATOM 1381 C C . ALA B 1 57 ? -22.109 -4.812 -9.133 1 98.25 57 ALA B C 1
ATOM 1383 O O . ALA B 1 57 ? -22.703 -5.801 -9.57 1 98.25 57 ALA B O 1
ATOM 1384 N N . GLN B 1 58 ? -22.109 -3.666 -9.703 1 98.06 58 GLN B N 1
ATOM 1385 C CA . GLN B 1 58 ? -22.875 -3.434 -10.922 1 98.06 58 GLN B CA 1
ATOM 1386 C C . GLN B 1 58 ? -22.391 -4.324 -12.062 1 98.06 58 GLN B C 1
ATOM 1388 O O . GLN B 1 58 ? -23.188 -4.816 -12.859 1 98.06 58 GLN B O 1
ATOM 1393 N N . VAL B 1 59 ? -21.109 -4.633 -12.117 1 98.19 59 VAL B N 1
ATOM 1394 C CA . VAL B 1 59 ? -20.594 -5.316 -13.297 1 98.19 59 VAL B CA 1
ATOM 1395 C C . VAL B 1 59 ? -20.406 -6.801 -12.992 1 98.19 59 VAL B C 1
ATOM 1397 O O . VAL B 1 59 ? -20.266 -7.617 -13.906 1 98.19 59 VAL B O 1
ATOM 1400 N N . THR B 1 60 ? -20.297 -7.152 -11.773 1 98.19 60 THR B N 1
ATOM 1401 C CA . THR B 1 60 ? -19.984 -8.531 -11.422 1 98.19 60 THR B CA 1
ATOM 1402 C C . THR B 1 60 ? -21.234 -9.266 -10.961 1 98.19 60 THR B C 1
ATOM 1404 O O . THR B 1 60 ? -21.25 -10.5 -10.898 1 98.19 60 THR B O 1
ATOM 1407 N N . GLY B 1 61 ? -22.266 -8.516 -10.539 1 97.31 61 GLY B N 1
ATOM 1408 C CA . GLY B 1 61 ? -23.469 -9.117 -9.969 1 97.31 61 GLY B CA 1
ATOM 1409 C C . GLY B 1 61 ? -23.281 -9.547 -8.523 1 97.31 61 GLY B C 1
ATOM 1410 O O . GLY B 1 61 ? -24.156 -10.219 -7.953 1 97.31 61 GLY B O 1
ATOM 1411 N N . SER B 1 62 ? -22.125 -9.195 -7.93 1 96.12 62 SER B N 1
ATOM 1412 C CA . SER B 1 62 ? -21.891 -9.5 -6.523 1 96.12 62 SER B CA 1
ATOM 1413 C C . SER B 1 62 ? -22.688 -8.578 -5.613 1 96.12 62 SER B C 1
ATOM 1415 O O . SER B 1 62 ? -23.359 -7.656 -6.086 1 96.12 62 SER B O 1
ATOM 1417 N N . ALA B 1 63 ? -22.625 -8.875 -4.363 1 92.94 63 ALA B N 1
ATOM 1418 C CA . ALA B 1 63 ? -23.359 -8.078 -3.375 1 92.94 63 ALA B CA 1
ATOM 1419 C C . ALA B 1 63 ? -22.828 -6.648 -3.326 1 92.94 63 ALA B C 1
ATOM 1421 O O . ALA B 1 63 ? -21.625 -6.426 -3.418 1 92.94 63 ALA B O 1
ATOM 1422 N N . ALA B 1 64 ? -23.719 -5.707 -3.174 1 96 64 ALA B N 1
ATOM 1423 C CA . ALA B 1 64 ? -23.359 -4.316 -2.932 1 96 64 ALA B CA 1
ATOM 1424 C C . ALA B 1 64 ? -22.906 -4.109 -1.489 1 96 64 ALA B C 1
ATOM 1426 O O . ALA B 1 64 ? -23.219 -4.914 -0.61 1 96 64 ALA B O 1
ATOM 1427 N N . PRO B 1 65 ? -22.125 -3.016 -1.296 1 97.25 65 PRO B N 1
ATOM 1428 C CA . PRO B 1 65 ? -21.703 -2.764 0.084 1 97.25 65 PRO B CA 1
ATOM 1429 C C . PRO B 1 65 ? -22.859 -2.35 0.988 1 97.25 65 PRO B C 1
ATOM 1431 O O . PRO B 1 65 ? -23.844 -1.771 0.514 1 97.25 65 PRO B O 1
ATOM 1434 N N . PRO B 1 66 ? -22.75 -2.688 2.309 1 95.06 66 PRO B N 1
ATOM 1435 C CA . PRO B 1 66 ? -23.781 -2.229 3.242 1 95.06 66 PRO B CA 1
ATOM 1436 C C . PRO B 1 66 ? -23.859 -0.706 3.334 1 95.06 66 PRO B C 1
ATOM 1438 O O . PRO B 1 66 ? -22.828 -0.036 3.428 1 95.06 66 PRO B O 1
ATOM 1441 N N . ASP B 1 67 ? -24.969 -0.039 3.377 1 87.56 67 ASP B N 1
ATOM 1442 C CA . ASP B 1 67 ? -25.188 1.399 3.27 1 87.56 67 ASP B CA 1
ATOM 1443 C C . ASP B 1 67 ? -24.812 2.113 4.562 1 87.56 67 ASP B C 1
ATOM 1445 O O . ASP B 1 67 ? -24.375 3.268 4.535 1 87.56 67 ASP B O 1
ATOM 1449 N N . ASP B 1 68 ? -24.922 1.553 5.691 1 88.88 68 ASP B N 1
ATOM 1450 C CA . ASP B 1 68 ? -24.75 2.277 6.945 1 88.88 68 ASP B CA 1
ATOM 1451 C C . ASP B 1 68 ? -23.484 1.823 7.676 1 88.88 68 ASP B C 1
ATOM 1453 O O . ASP B 1 68 ? -23.297 2.131 8.852 1 88.88 68 ASP B O 1
ATOM 1457 N N . ALA B 1 69 ? -22.688 1.21 6.926 1 92.75 69 ALA B N 1
ATOM 1458 C CA . ALA B 1 69 ? -21.5 0.696 7.586 1 92.75 69 ALA B CA 1
ATOM 1459 C C . ALA B 1 69 ? -20.422 1.781 7.715 1 92.75 69 ALA B C 1
ATOM 1461 O O . ALA B 1 69 ? -20.203 2.547 6.777 1 92.75 69 ALA B O 1
ATOM 1462 N N . GLY B 1 70 ? -19.859 1.894 8.875 1 94.75 70 GLY B N 1
ATOM 1463 C CA . GLY B 1 70 ? -18.672 2.725 9.062 1 94.75 70 GLY B CA 1
ATOM 1464 C C . GLY B 1 70 ? -17.422 2.111 8.477 1 94.75 70 GLY B C 1
ATOM 1465 O O . GLY B 1 70 ? -17.469 1.07 7.82 1 94.75 70 GLY B O 1
ATOM 1466 N N . LEU B 1 71 ? -16.297 2.775 8.719 1 95.94 71 LEU B N 1
ATOM 1467 C CA . LEU B 1 71 ? -15.031 2.426 8.07 1 95.94 71 LEU B CA 1
ATOM 1468 C C . LEU B 1 71 ? -14.664 0.972 8.352 1 95.94 71 LEU B C 1
ATOM 1470 O O . LEU B 1 71 ? -14.367 0.214 7.422 1 95.94 71 LEU B O 1
ATOM 1474 N N . TRP B 1 72 ? -14.758 0.551 9.594 1 96.19 72 TRP B N 1
ATOM 1475 C CA . TRP B 1 72 ? -14.242 -0.758 9.984 1 96.19 72 TRP B CA 1
ATOM 1476 C C . TRP B 1 72 ? -15.172 -1.871 9.508 1 96.19 72 TRP B C 1
ATOM 1478 O O . TRP B 1 72 ? -14.711 -2.914 9.039 1 96.19 72 TRP B O 1
ATOM 1488 N N . ARG B 1 73 ? -16.375 -1.659 9.617 1 96.38 73 ARG B N 1
ATOM 1489 C CA . ARG B 1 73 ? -17.328 -2.645 9.102 1 96.38 73 ARG B CA 1
ATOM 1490 C C . ARG B 1 73 ? -17.188 -2.801 7.59 1 96.38 73 ARG B C 1
ATOM 1492 O O . ARG B 1 73 ? -17.219 -3.918 7.074 1 96.38 73 ARG B O 1
ATOM 1499 N N . LEU B 1 74 ? -17.031 -1.728 6.863 1 97.38 74 LEU B N 1
ATOM 1500 C CA . LEU B 1 74 ? -16.828 -1.781 5.418 1 97.38 74 LEU B CA 1
ATOM 1501 C C . LEU B 1 74 ? -15.516 -2.486 5.086 1 97.38 74 LEU B C 1
ATOM 1503 O O . LEU B 1 74 ? -15.438 -3.211 4.09 1 97.38 74 LEU B O 1
ATOM 1507 N N . ALA B 1 75 ? -14.5 -2.227 5.914 1 97.88 75 ALA B N 1
ATOM 1508 C CA . ALA B 1 75 ? -13.203 -2.863 5.703 1 97.88 75 ALA B CA 1
ATOM 1509 C C . ALA B 1 75 ? -13.312 -4.383 5.801 1 97.88 75 ALA B C 1
ATOM 1511 O O . ALA B 1 75 ? -12.789 -5.105 4.949 1 97.88 75 ALA B O 1
ATOM 1512 N N . GLU B 1 76 ? -13.984 -4.836 6.781 1 97.31 76 GLU B N 1
ATOM 1513 C CA . GLU B 1 76 ? -14.18 -6.273 6.949 1 97.31 76 GLU B CA 1
ATOM 1514 C C . GLU B 1 76 ? -15.023 -6.852 5.816 1 97.31 76 GLU B C 1
ATOM 1516 O O . GLU B 1 76 ? -14.695 -7.91 5.273 1 97.31 76 GLU B O 1
ATOM 1521 N N . TRP B 1 77 ? -16.016 -6.121 5.574 1 98.06 77 TRP B N 1
ATOM 1522 C CA . TRP B 1 77 ? -16.906 -6.562 4.5 1 98.06 77 TRP B CA 1
ATOM 1523 C C . TRP B 1 77 ? -16.156 -6.676 3.182 1 98.06 77 TRP B C 1
ATOM 1525 O O . TRP B 1 77 ? -16.312 -7.656 2.449 1 98.06 77 TRP B O 1
ATOM 1535 N N . GLU B 1 78 ? -15.383 -5.699 2.799 1 97.88 78 GLU B N 1
ATOM 1536 C CA . GLU B 1 78 ? -14.672 -5.688 1.52 1 97.88 78 GLU B CA 1
ATOM 1537 C C . GLU B 1 78 ? -13.727 -6.879 1.399 1 97.88 78 GLU B C 1
ATOM 1539 O O . GLU B 1 78 ? -13.555 -7.434 0.312 1 97.88 78 GLU B O 1
ATOM 1544 N N . VAL B 1 79 ? -13.062 -7.238 2.51 1 98.31 79 VAL B N 1
ATOM 1545 C CA . VAL B 1 79 ? -12.156 -8.375 2.484 1 98.31 79 VAL B CA 1
ATOM 1546 C C . VAL B 1 79 ? -12.922 -9.648 2.125 1 98.31 79 VAL B C 1
ATOM 1548 O O . VAL B 1 79 ? -12.5 -10.398 1.241 1 98.31 79 VAL B O 1
ATOM 1551 N N . GLU B 1 80 ? -14.055 -9.789 2.723 1 98.25 80 GLU B N 1
ATOM 1552 C CA . GLU B 1 80 ? -14.875 -10.969 2.453 1 98.25 80 GLU B CA 1
ATOM 1553 C C . GLU B 1 80 ? -15.461 -10.93 1.045 1 98.25 80 GLU B C 1
ATOM 1555 O O . GLU B 1 80 ? -15.5 -11.945 0.353 1 98.25 80 GLU B O 1
ATOM 1560 N N . ALA B 1 81 ? -15.953 -9.781 0.675 1 98.44 81 ALA B N 1
ATOM 1561 C CA . ALA B 1 81 ? -16.5 -9.609 -0.67 1 98.44 81 ALA B CA 1
ATOM 1562 C C . ALA B 1 81 ? -15.445 -9.93 -1.73 1 98.44 81 ALA B C 1
ATOM 1564 O O . ALA B 1 81 ? -15.75 -10.57 -2.74 1 98.44 81 ALA B O 1
ATOM 1565 N N . THR B 1 82 ? -14.211 -9.5 -1.521 1 98.31 82 THR B N 1
ATOM 1566 C CA . THR B 1 82 ? -13.125 -9.742 -2.463 1 98.31 82 THR B CA 1
ATOM 1567 C C . THR B 1 82 ? -12.805 -11.234 -2.549 1 98.31 82 THR B C 1
ATOM 1569 O O . THR B 1 82 ? -12.609 -11.766 -3.641 1 98.31 82 THR B O 1
ATOM 1572 N N . ARG B 1 83 ? -12.797 -11.883 -1.395 1 97.75 83 ARG B N 1
ATOM 1573 C CA . ARG B 1 83 ? -12.516 -13.312 -1.357 1 97.75 83 ARG B CA 1
ATOM 1574 C C . ARG B 1 83 ? -13.555 -14.094 -2.16 1 97.75 83 ARG B C 1
ATOM 1576 O O . ARG B 1 83 ? -13.25 -15.156 -2.715 1 97.75 83 ARG B O 1
ATOM 1583 N N . ALA B 1 84 ? -14.695 -13.547 -2.238 1 98 84 ALA B N 1
ATOM 1584 C CA . ALA B 1 84 ? -15.812 -14.25 -2.857 1 98 84 ALA B CA 1
ATOM 1585 C C . ALA B 1 84 ? -15.828 -14.031 -4.367 1 98 84 ALA B C 1
ATOM 1587 O O . ALA B 1 84 ? -16.562 -14.711 -5.094 1 98 84 ALA B O 1
ATOM 1588 N N . LEU B 1 85 ? -15.086 -13.094 -4.863 1 97.88 85 LEU B N 1
ATOM 1589 C CA . LEU B 1 85 ? -15.055 -12.859 -6.301 1 97.88 85 LEU B CA 1
ATOM 1590 C C . LEU B 1 85 ? -14.398 -14.023 -7.031 1 97.88 85 LEU B C 1
ATOM 1592 O O . LEU B 1 85 ? -13.547 -14.719 -6.469 1 97.88 85 LEU B O 1
ATOM 1596 N N . THR B 1 86 ? -14.797 -14.219 -8.281 1 97.12 86 THR B N 1
ATOM 1597 C CA . THR B 1 86 ? -14.133 -15.188 -9.156 1 97.12 86 THR B CA 1
ATOM 1598 C C . THR B 1 86 ? -13.07 -14.5 -10.016 1 97.12 86 THR B C 1
ATOM 1600 O O . THR B 1 86 ? -13.117 -13.281 -10.203 1 97.12 86 THR B O 1
ATOM 1603 N N . PRO B 1 87 ? -12.133 -15.312 -10.5 1 95.88 87 PRO B N 1
ATOM 1604 C CA . PRO B 1 87 ? -11.148 -14.719 -11.414 1 95.88 87 PRO B CA 1
ATOM 1605 C C . PRO B 1 87 ? -11.789 -14.031 -12.609 1 95.88 87 PRO B C 1
ATOM 1607 O O . PRO B 1 87 ? -11.289 -13 -13.078 1 95.88 87 PRO B O 1
ATOM 1610 N N . GLU B 1 88 ? -12.891 -14.586 -13.117 1 96.88 88 GLU B N 1
ATOM 1611 C CA . GLU B 1 88 ? -13.609 -13.977 -14.227 1 96.88 88 GLU B CA 1
ATOM 1612 C C . GLU B 1 88 ? -14.172 -12.617 -13.836 1 96.88 88 GLU B C 1
ATOM 1614 O O . GLU B 1 88 ? -14.164 -11.68 -14.641 1 96.88 88 GLU B O 1
ATOM 1619 N N . GLN B 1 89 ? -14.648 -12.539 -12.641 1 98 89 GLN B N 1
ATOM 1620 C CA . GLN B 1 89 ? -15.203 -11.281 -12.148 1 98 89 GLN B CA 1
ATOM 1621 C C . GLN B 1 89 ? -14.109 -10.234 -11.977 1 98 89 GLN B C 1
ATOM 1623 O O . GLN B 1 89 ? -14.352 -9.039 -12.172 1 98 89 GLN B O 1
ATOM 1628 N N . LEU B 1 90 ? -12.898 -10.633 -11.68 1 98 90 LEU B N 1
ATOM 1629 C CA . LEU B 1 90 ? -11.773 -9.711 -11.539 1 98 90 LEU B CA 1
ATOM 1630 C C . LEU B 1 90 ? -11.398 -9.094 -12.883 1 98 90 LEU B C 1
ATOM 1632 O O . LEU B 1 90 ? -10.812 -8.016 -12.93 1 98 90 LEU B O 1
ATOM 1636 N N . ALA B 1 91 ? -11.805 -9.734 -13.914 1 97.56 91 ALA B N 1
ATOM 1637 C CA . ALA B 1 91 ? -11.453 -9.273 -15.25 1 97.56 91 ALA B CA 1
ATOM 1638 C C . ALA B 1 91 ? -12.523 -8.336 -15.805 1 97.56 91 ALA B C 1
ATOM 1640 O O . ALA B 1 91 ? -12.312 -7.66 -16.812 1 97.56 91 ALA B O 1
ATOM 1641 N N . ARG B 1 92 ? -13.664 -8.312 -15.117 1 98.12 92 ARG B N 1
ATOM 1642 C CA . ARG B 1 92 ? -14.703 -7.383 -15.555 1 98.12 92 ARG B CA 1
ATOM 1643 C C . ARG B 1 92 ? -14.242 -5.938 -15.406 1 98.12 92 ARG B C 1
ATOM 1645 O O . ARG B 1 92 ? -13.305 -5.656 -14.656 1 98.12 92 ARG B O 1
ATOM 1652 N N . ARG B 1 93 ? -14.898 -5.031 -16.172 1 98.25 93 ARG B N 1
ATOM 1653 C CA . ARG B 1 93 ? -14.391 -3.664 -16.234 1 98.25 93 ARG B CA 1
ATOM 1654 C C . ARG B 1 93 ? -15.414 -2.682 -15.672 1 98.25 93 ARG B C 1
ATOM 1656 O O . ARG B 1 93 ? -16.609 -2.789 -15.961 1 98.25 93 ARG B O 1
ATOM 1663 N N . VAL B 1 94 ? -15.055 -1.844 -14.742 1 98.19 94 VAL B N 1
ATOM 1664 C CA . VAL B 1 94 ? -15.781 -0.667 -14.281 1 98.19 94 VAL B CA 1
ATOM 1665 C C . VAL B 1 94 ? -15.219 0.586 -14.945 1 98.19 94 VAL B C 1
ATOM 1667 O O . VAL B 1 94 ? -14.062 0.948 -14.711 1 98.19 94 VAL B O 1
ATOM 1670 N N . ASN B 1 95 ? -16.016 1.263 -15.75 1 96.44 95 ASN B N 1
ATOM 1671 C CA . ASN B 1 95 ? -15.57 2.445 -16.484 1 96.44 95 ASN B CA 1
ATOM 1672 C C . ASN B 1 95 ? -14.25 2.197 -17.203 1 96.44 95 ASN B C 1
ATOM 1674 O O . ASN B 1 95 ? -13.32 3.008 -17.109 1 96.44 95 ASN B O 1
ATOM 1678 N N . GLY B 1 96 ? -14.031 1.055 -17.75 1 97.19 96 GLY B N 1
ATOM 1679 C CA . GLY B 1 96 ? -12.914 0.743 -18.625 1 97.19 96 GLY B CA 1
ATOM 1680 C C . GLY B 1 96 ? -11.742 0.117 -17.906 1 97.19 96 GLY B C 1
ATOM 1681 O O . GLY B 1 96 ? -10.766 -0.298 -18.531 1 97.19 96 GLY B O 1
ATOM 1682 N N . ARG B 1 97 ? -11.828 -0.073 -16.594 1 97.19 97 ARG B N 1
ATOM 1683 C CA . ARG B 1 97 ? -10.734 -0.643 -15.82 1 97.19 97 ARG B CA 1
ATOM 1684 C C . ARG B 1 97 ? -11.141 -1.963 -15.18 1 97.19 97 ARG B C 1
ATOM 1686 O O . ARG B 1 97 ? -12.266 -2.102 -14.695 1 97.19 97 ARG B O 1
ATOM 1693 N N . ALA B 1 98 ? -10.203 -2.867 -15.195 1 97.81 98 ALA B N 1
ATOM 1694 C CA . ALA B 1 98 ? -10.5 -4.18 -14.625 1 97.81 98 ALA B CA 1
ATOM 1695 C C . ALA B 1 98 ? -10.711 -4.086 -13.117 1 97.81 98 ALA B C 1
ATOM 1697 O O . ALA B 1 98 ? -9.992 -3.359 -12.422 1 97.81 98 ALA B O 1
ATOM 1698 N N . VAL B 1 99 ? -11.633 -4.891 -12.594 1 98.31 99 VAL B N 1
ATOM 1699 C CA . VAL B 1 99 ? -11.953 -4.922 -11.172 1 98.31 99 VAL B CA 1
ATOM 1700 C C . VAL B 1 99 ? -10.695 -5.219 -10.359 1 98.31 99 VAL B C 1
ATOM 1702 O O . VAL B 1 99 ? -10.445 -4.57 -9.344 1 98.31 99 VAL B O 1
ATOM 1705 N N . GLY B 1 100 ? -9.906 -6.184 -10.812 1 97.75 100 GLY B N 1
ATOM 1706 C CA . GLY B 1 100 ? -8.672 -6.496 -10.117 1 97.75 100 GLY B CA 1
ATOM 1707 C C . GLY B 1 100 ? -7.738 -5.309 -9.992 1 97.75 100 GLY B C 1
ATOM 1708 O O . GLY B 1 100 ? -7.121 -5.098 -8.945 1 97.75 100 GLY B O 1
ATOM 1709 N N . GLU B 1 101 ? -7.656 -4.508 -11.023 1 97.19 101 GLU B N 1
ATOM 1710 C CA . GLU B 1 101 ? -6.805 -3.322 -11.031 1 97.19 101 GLU B CA 1
ATOM 1711 C C . GLU B 1 101 ? -7.344 -2.252 -10.086 1 97.19 101 GLU B C 1
ATOM 1713 O O . GLU B 1 101 ? -6.574 -1.553 -9.422 1 97.19 101 GLU B O 1
ATOM 1718 N N . LEU B 1 102 ? -8.633 -2.152 -10.07 1 97.69 102 LEU B N 1
ATOM 1719 C CA . LEU B 1 102 ? -9.273 -1.181 -9.195 1 97.69 102 LEU B CA 1
ATOM 1720 C C . LEU B 1 102 ? -9.039 -1.535 -7.73 1 97.69 102 LEU B C 1
ATOM 1722 O O . LEU B 1 102 ? -8.797 -0.651 -6.902 1 97.69 102 LEU B O 1
ATOM 1726 N N . LEU B 1 103 ? -9.078 -2.828 -7.477 1 98.19 103 LEU B N 1
ATOM 1727 C CA . LEU B 1 103 ? -8.859 -3.27 -6.102 1 98.19 103 LEU B CA 1
ATOM 1728 C C . LEU B 1 103 ? -7.41 -3.039 -5.684 1 98.19 103 LEU B C 1
ATOM 1730 O O . LEU B 1 103 ? -7.145 -2.65 -4.543 1 98.19 103 LEU B O 1
ATOM 1734 N N . LEU B 1 104 ? -6.488 -3.211 -6.59 1 98 104 LEU B N 1
ATOM 1735 C CA . LEU B 1 104 ? -5.09 -2.926 -6.289 1 98 104 LEU B CA 1
ATOM 1736 C C . LEU B 1 104 ? -4.883 -1.438 -6.02 1 98 104 LEU B C 1
ATOM 1738 O O . LEU B 1 104 ? -4.164 -1.064 -5.09 1 98 104 LEU B O 1
ATOM 1742 N N . GLU B 1 105 ? -5.5 -0.614 -6.785 1 97.88 105 GLU B N 1
ATOM 1743 C CA . GLU B 1 105 ? -5.395 0.824 -6.555 1 97.88 105 GLU B CA 1
ATOM 1744 C C . GLU B 1 105 ? -6.039 1.221 -5.23 1 97.88 105 GLU B C 1
ATOM 1746 O O . GLU B 1 105 ? -5.555 2.121 -4.543 1 97.88 105 GLU B O 1
ATOM 1751 N N . HIS B 1 106 ? -7.105 0.56 -4.93 1 98.5 106 HIS B N 1
ATOM 1752 C CA . HIS B 1 106 ? -7.797 0.833 -3.678 1 98.5 106 HIS B CA 1
ATOM 1753 C C . HIS B 1 106 ? -6.918 0.489 -2.479 1 98.5 106 HIS B C 1
ATOM 1755 O O . HIS B 1 106 ? -6.922 1.206 -1.475 1 98.5 106 HIS B O 1
ATOM 1761 N N . VAL B 1 107 ? -6.172 -0.606 -2.576 1 98.62 107 VAL B N 1
ATOM 1762 C CA . VAL B 1 107 ? -5.211 -0.951 -1.534 1 98.62 107 VAL B CA 1
ATOM 1763 C C . VAL B 1 107 ? -4.215 0.193 -1.348 1 98.62 107 VAL B C 1
ATOM 1765 O O . VAL B 1 107 ? -3.932 0.599 -0.219 1 98.62 107 VAL B O 1
ATOM 1768 N N . ARG B 1 108 ? -3.721 0.722 -2.441 1 98.69 108 ARG B N 1
ATOM 1769 C CA . ARG B 1 108 ? -2.77 1.824 -2.355 1 98.69 108 ARG B CA 1
ATOM 1770 C C . ARG B 1 108 ? -3.418 3.062 -1.749 1 98.69 108 ARG B C 1
ATOM 1772 O O . ARG B 1 108 ? -2.791 3.781 -0.967 1 98.69 108 ARG B O 1
ATOM 1779 N N . GLU B 1 109 ? -4.684 3.363 -2.08 1 98.75 109 GLU B N 1
ATOM 1780 C CA . GLU B 1 109 ? -5.414 4.5 -1.526 1 98.75 109 GLU B CA 1
ATOM 1781 C C . GLU B 1 109 ? -5.523 4.398 -0.008 1 98.75 109 GLU B C 1
ATOM 1783 O O . GLU B 1 109 ? -5.363 5.398 0.699 1 98.75 109 GLU B O 1
ATOM 1788 N N . ILE B 1 110 ? -5.801 3.17 0.438 1 98.81 110 ILE B N 1
ATOM 1789 C CA . ILE B 1 110 ? -5.957 2.949 1.872 1 98.81 110 ILE B CA 1
ATOM 1790 C C . ILE B 1 110 ? -4.656 3.289 2.592 1 98.81 110 ILE B C 1
ATOM 1792 O O . ILE B 1 110 ? -4.66 4.031 3.578 1 98.81 110 ILE B O 1
ATOM 1796 N N . LEU B 1 111 ? -3.549 2.811 2.092 1 98.81 111 LEU B N 1
ATOM 1797 C CA . LEU B 1 111 ? -2.25 2.996 2.732 1 98.81 111 LEU B CA 1
ATOM 1798 C C . LEU B 1 111 ? -1.791 4.445 2.621 1 98.81 111 LEU B C 1
ATOM 1800 O O . LEU B 1 111 ? -1.186 4.984 3.551 1 98.81 111 LEU B O 1
ATOM 1804 N N . TRP B 1 112 ? -2.109 5.078 1.5 1 98.62 112 TRP B N 1
ATOM 1805 C CA . TRP B 1 112 ? -1.863 6.5 1.282 1 98.62 112 TRP B CA 1
ATOM 1806 C C . TRP B 1 112 ? -2.598 7.344 2.316 1 98.62 112 TRP B C 1
ATOM 1808 O O . TRP B 1 112 ? -2.004 8.227 2.943 1 98.62 112 TRP B O 1
ATOM 1818 N N . THR B 1 113 ? -3.871 7.07 2.502 1 98.44 113 THR B N 1
ATOM 1819 C CA . THR B 1 113 ? -4.688 7.793 3.473 1 98.44 113 THR B CA 1
ATOM 1820 C C . THR B 1 113 ? -4.188 7.539 4.891 1 98.44 113 THR B C 1
ATOM 1822 O O . THR B 1 113 ? -4.117 8.469 5.703 1 98.44 113 THR B O 1
ATOM 1825 N N . ALA B 1 114 ? -3.836 6.258 5.172 1 98 114 ALA B N 1
ATOM 1826 C CA . ALA B 1 114 ? -3.277 5.922 6.477 1 98 114 ALA B CA 1
ATOM 1827 C C . ALA B 1 114 ? -2.021 6.742 6.766 1 98 114 ALA B C 1
ATOM 1829 O O . ALA B 1 114 ? -1.844 7.25 7.875 1 98 114 ALA B O 1
ATOM 1830 N N . GLY B 1 115 ? -1.145 6.859 5.73 1 97.75 115 GLY B N 1
ATOM 1831 C CA . GLY B 1 115 ? 0.042 7.688 5.879 1 97.75 115 GLY B CA 1
ATOM 1832 C C . GLY B 1 115 ? -0.276 9.141 6.184 1 97.75 115 GLY B C 1
ATOM 1833 O O . GLY B 1 115 ? 0.391 9.766 7.008 1 97.75 115 GLY B O 1
ATOM 1834 N N . GLN B 1 116 ? -1.314 9.664 5.535 1 97.25 116 GLN B N 1
ATOM 1835 C CA . GLN B 1 116 ? -1.734 11.039 5.797 1 97.25 116 GLN B CA 1
ATOM 1836 C C . GLN B 1 116 ? -2.209 11.203 7.238 1 97.25 116 GLN B C 1
ATOM 1838 O O . GLN B 1 116 ? -1.883 12.195 7.895 1 97.25 116 GLN B O 1
ATOM 1843 N N . ILE B 1 117 ? -2.898 10.297 7.703 1 96.44 117 ILE B N 1
ATOM 1844 C CA . ILE B 1 117 ? -3.42 10.336 9.062 1 96.44 117 ILE B CA 1
ATOM 1845 C C . ILE B 1 117 ? -2.266 10.305 10.062 1 96.44 117 ILE B C 1
ATOM 1847 O O . ILE B 1 117 ? -2.242 11.078 11.023 1 96.44 117 ILE B O 1
ATOM 1851 N N . ALA B 1 118 ? -1.312 9.422 9.836 1 95.25 118 ALA B N 1
ATOM 1852 C CA . ALA B 1 118 ? -0.149 9.32 10.711 1 95.25 118 ALA B CA 1
ATOM 1853 C C . ALA B 1 118 ? 0.606 10.641 10.789 1 95.25 118 ALA B C 1
ATOM 1855 O O . ALA B 1 118 ? 1.036 11.055 11.867 1 95.25 118 ALA B O 1
ATOM 1856 N N . ALA B 1 119 ? 0.759 11.273 9.594 1 93.69 119 ALA B N 1
ATOM 1857 C CA . ALA B 1 119 ? 1.445 12.562 9.547 1 93.69 119 ALA B CA 1
ATOM 1858 C C . ALA B 1 119 ? 0.706 13.609 10.375 1 93.69 119 ALA B C 1
ATOM 1860 O O . ALA B 1 119 ? 1.329 14.406 11.086 1 93.69 119 ALA B O 1
ATOM 1861 N N . GLN B 1 120 ? -0.594 13.578 10.281 1 90.69 120 GLN B N 1
ATOM 1862 C CA . GLN B 1 120 ? -1.418 14.539 11.008 1 90.69 120 GLN B CA 1
ATOM 1863 C C . GLN B 1 120 ? -1.379 14.266 12.508 1 90.69 120 GLN B C 1
ATOM 1865 O O . GLN B 1 120 ? -1.367 15.195 13.32 1 90.69 120 GLN B O 1
ATOM 1870 N N . ALA B 1 121 ? -1.375 13.055 12.82 1 88.94 121 ALA B N 1
ATOM 1871 C CA . ALA B 1 121 ? -1.335 12.664 14.227 1 88.94 121 ALA B CA 1
ATOM 1872 C C . ALA B 1 121 ? -0.028 13.102 14.883 1 88.94 121 ALA B C 1
ATOM 1874 O O . ALA B 1 121 ? -0.019 13.531 16.031 1 88.94 121 ALA B O 1
ATOM 1875 N N . ASN B 1 122 ? 1.066 12.945 14.172 1 81.5 122 ASN B N 1
ATOM 1876 C CA . ASN B 1 122 ? 2.369 13.367 14.68 1 81.5 122 ASN B CA 1
ATOM 1877 C C . ASN B 1 122 ? 2.434 14.883 14.875 1 81.5 122 ASN B C 1
ATOM 1879 O O . ASN B 1 122 ? 3.057 15.359 15.82 1 81.5 122 ASN B O 1
ATOM 1883 N N . ARG B 1 123 ? 1.78 15.586 14.062 1 74 123 ARG B N 1
ATOM 1884 C CA . ARG B 1 123 ? 1.749 17.047 14.172 1 74 123 ARG B CA 1
ATOM 1885 C C . ARG B 1 123 ? 0.999 17.484 15.422 1 74 123 ARG B C 1
ATOM 1887 O O . ARG B 1 123 ? 1.408 18.422 16.094 1 74 123 ARG B O 1
ATOM 1894 N N . VAL B 1 124 ? -0.013 16.828 15.695 1 65.75 124 VAL B N 1
ATOM 1895 C CA . VAL B 1 124 ? -0.833 17.172 16.844 1 65.75 124 VAL B CA 1
ATOM 1896 C C . VAL B 1 124 ? -0.058 16.891 18.141 1 65.75 124 VAL B C 1
ATOM 1898 O O . VAL B 1 124 ? -0.111 17.672 19.078 1 65.75 124 VAL B O 1
ATOM 1901 N N . ARG B 1 125 ? 0.842 15.922 18.109 1 69.12 125 ARG B N 1
ATOM 1902 C CA . ARG B 1 125 ? 1.61 15.57 19.312 1 69.12 125 ARG B CA 1
ATOM 1903 C C . ARG B 1 125 ? 2.748 16.562 19.547 1 69.12 125 ARG B C 1
ATOM 1905 O O . ARG B 1 125 ? 3.137 16.797 20.688 1 69.12 125 ARG B O 1
ATOM 1912 N N . MET B 1 126 ? 3.199 17.141 18.391 1 66.75 126 MET B N 1
ATOM 1913 C CA . MET B 1 126 ? 4.316 18.078 18.516 1 66.75 126 MET B CA 1
ATOM 1914 C C . MET B 1 126 ? 3.816 19.5 18.781 1 66.75 126 MET B C 1
ATOM 1916 O O . MET B 1 126 ? 4.594 20.359 19.172 1 66.75 126 MET B O 1
ATOM 1920 N N . ALA B 1 127 ? 2.582 19.844 18.719 1 60.56 127 ALA B N 1
ATOM 1921 C CA . ALA B 1 127 ? 2.023 21.156 18.984 1 60.56 127 ALA B CA 1
ATOM 1922 C C . ALA B 1 127 ? 1.576 21.281 20.453 1 60.56 127 ALA B C 1
ATOM 1924 O O . ALA B 1 127 ? 1.262 20.281 21.094 1 60.56 127 ALA B O 1
#

Foldseek 3Di:
DFDFLLNLLVLLCCQDPNPPLHLVVLVVLLPDDHDPVLVVLQVVLQVVLQVLQVLLCVFQVFDHADPPDGNVRSSVVVSVSSSPGGSVSQQTDRVRHGVRVVSVVSSVSRSVSSVVSNVVSVVVVVD/DFQFLLNLLVLLCCQDPNPPLHLVVLVVLLPDDHDPVLVVLQVVLQVVLQVLQVLLCVFQVFDHADDPDGNVRSSVVVSVSSSPGGSVSQQTDRVRHGVRVVSVVSSVSSSVSSVVSNVVSVVVVVD

Sequence (254 aa):
MSFSPHDLARLLSDAQQGPHYSMRAALALADGQPPPRIAGLVAGLTGSKRALWRGIAQVTGSAAPPDDAGLWRLAEWEVEATRALTPEQLARRVNGRAVGELLLEHVREILWTAGQIAAQANRVRMAMSFSPHDLARLLSDAQQGPHYSMRAALALADGQPPPRIAGLVAGLTGSKRALWRGIAQVTGSAAPPDDAGLWRLAEWEVEATRALTPEQLARRVNGRAVGELLLEHVREILWTAGQIAAQANRVRMA